Protein 4ECG (pdb70)

InterPro domains:
  IPR018976 Imelysin-like domain [PF09375] (66-392)
  IPR034982 Iron-regulated protein A, imelysin-like domain [cd14658] (56-398)
  IPR038352 Imelysin-like domain superfamily [G3DSA:1.20.1420.20] (23-403)

CATH classification: 1.20.1420.20

Solvent-accessible surface area: 15490 Å² total

Foldseek 3Di:
DDALVRADAQPPDADDQVLLLLLLLCLPFFPLVLLVLLVLVQLLVLLVVCLVPVDPVSLQSNLVSLLSNLLSVLLAQLQCPFPVPQQVLCLQAADPDAPVVVLVVCLVPVPLVLQPDGADPPDNSGNSRNAHSVVLLLCFAQAHRDDCVVDNDRNSSSVSNSVRSVSSVSSVQSSCLQPFWDCDPRRNGHPSVVSVQCCPDDRSNGSLSSLLSLDCVRNLVLLLCLQCPQLVPLLVQCVPFPVDLPPPPRSSLRSHRSSRNLCRLVSSLSNLQSVQCQQQSHRPDAPVRGDCSGLLVSCVSGVVLSVSSVLSVQLSVLSVVQDPSCSNRSVVPPSSVSNSVSSVSVSSSSVSSSVSRD

B-factor: mean 55.48, std 12.15, range [34.3, 129.42]

Sequence (358 aa):
TYDFKNLPADSGAKPTEDQSAVVATFVDEVALPTYKDLTKTAYKNAVDKFIASGSKNDLADACDAWRAVRVPWEQSEAFLFGVADLAQLDPSLDSWPLDKNGIEEIIATGEFSKISGAVDEDAEDGPQNLRGFHTAEKLFLDGEPRDLETSPFAKNELEYLKLVSERLSDTQDLYNGWLKGLGTSDVPSSYAEAKKHDGSAYSIGNVYQAIELLNGNNGAGISNEVGSAKITDPVTAWNGSNKDATDPNNPGVLAVESWYSWNSLDDYKNNIVSIKNAYFGGRDLDEESASESSLHALTKINPTLDSLVVQIDKTIDAINAIGYPFRNNLGDTEHINTATEACADLTTGLGVVKSKFT

Nearest PDB structures (foldseek):
  4ecg-assembly1_A  TM=1.002E+00  e=2.141E-51  Parabacteroides distasonis ATCC 8503
  7xrx-assembly2_B  TM=7.190E-01  e=2.047E-09  Pseudomonas aeruginosa PAO1
  5vox-assembly1_U  TM=2.397E-01  e=2.416E+00  Saccharomyces cerevisiae S288C

Radius of gyration: 21.22 Å; Cα contacts (8 Å, |Δi|>4): 587; chains: 1; bounding box: 48×63×43 Å

Secondary structure (DSSP, 8-state):
--BTTBPPPP-S----S---HHHHHHIIIIIHHHHH-----HHHHHHHHHHHH--HHHHHHHHHHHHHHHHHHHTTGGG-TTHHHHTTHHHHHH-SS--HHHHHHHHHH--GGGGSS---TTSTT-GGGGSHHHHHH--EETTEEPPTTTSPPPHHHHHHHHHHHH--HHHHHHHHHHHT---SSSS-S-TTT----SSSSTT--SHHHHHH---TTT--HHHHHIIIIIIHHHHHHHHTS---TT-TT-HHHHHSTTTTTT-HHHHHHHHHHHHHHHHHTSTT--GGG--SSSHHHHH---HHHHH--HHHHHHHHHHHHSPSSGGG-TT-HHHHHHHHHHHHHHHHHHHHHHHTT-

Structure (mmCIF, N/CA/C/O backbone):
data_4ECG
#
_entry.id   4ECG
#
_cell.length_a   113.892
_cell.length_b   113.892
_cell.length_c   75.219
_cell.angle_alpha   90.000
_cell.angle_beta   90.000
_cell.angle_gamma   90.000
#
_symmetry.space_group_name_H-M   'I 41'
#
loop_
_entity.id
_entity.type
_entity.pdbx_description
1 polymer 'Putative iron-regulated protein A'
2 non-polymer 'CHLORIDE ION'
3 non-polymer 'CALCIUM ION'
4 non-polymer 'PENTAETHYLENE GLYCOL'
5 water water
#
loop_
_atom_site.group_PDB
_atom_site.id
_atom_site.type_symbol
_atom_site.label_atom_id
_atom_site.label_alt_id
_atom_site.label_comp_id
_atom_site.label_asym_id
_atom_site.label_entity_id
_atom_site.label_seq_id
_atom_site.pdbx_PDB_ins_code
_atom_site.Cartn_x
_atom_site.Cartn_y
_atom_site.Cartn_z
_atom_site.occupancy
_atom_site.B_iso_or_equiv
_atom_site.auth_seq_id
_atom_site.auth_comp_id
_atom_site.auth_asym_id
_atom_site.auth_atom_id
_atom_site.pdbx_PDB_model_num
ATOM 1 N N . THR A 1 13 ? 97.636 -22.514 -15.230 1.00 97.20 35 THR A N 1
ATOM 2 C CA . THR A 1 13 ? 96.589 -21.985 -16.147 1.00 100.82 35 THR A CA 1
ATOM 3 C C . THR A 1 13 ? 95.404 -21.349 -15.384 1.00 92.49 35 THR A C 1
ATOM 4 O O . THR A 1 13 ? 94.723 -20.531 -15.976 1.00 96.14 35 THR A O 1
ATOM 8 N N . TYR A 1 14 ? 95.171 -21.670 -14.100 1.00 83.11 36 TYR A N 1
ATOM 9 C CA . TYR A 1 14 ? 94.087 -20.994 -13.315 1.00 79.86 36 TYR A CA 1
ATOM 10 C C . TYR A 1 14 ? 94.391 -19.566 -12.876 1.00 74.51 36 TYR A C 1
ATOM 11 O O . TYR A 1 14 ? 95.491 -19.255 -12.452 1.00 73.33 36 TYR A O 1
ATOM 20 N N . ASP A 1 15 ? 93.373 -18.715 -12.927 1.00 73.96 37 ASP A N 1
ATOM 21 C CA . ASP A 1 15 ? 93.440 -17.364 -12.354 1.00 68.79 37 ASP A CA 1
ATOM 22 C C . ASP A 1 15 ? 92.105 -17.030 -11.639 1.00 67.15 37 ASP A C 1
ATOM 23 O O . ASP A 1 15 ? 91.197 -17.859 -11.597 1.00 68.48 37 ASP A O 1
ATOM 28 N N . PHE A 1 16 ? 91.988 -15.835 -11.075 1.00 63.43 38 PHE A N 1
ATOM 29 C CA . PHE A 1 16 ? 90.794 -15.462 -10.317 1.00 63.43 38 PHE A CA 1
ATOM 30 C C . PHE A 1 16 ? 89.459 -15.506 -11.064 1.00 63.52 38 PHE A C 1
ATOM 31 O O . PHE A 1 16 ? 88.439 -15.758 -10.433 1.00 64.53 38 PHE A O 1
ATOM 39 N N . LYS A 1 17 ? 89.475 -15.263 -12.378 1.00 65.44 39 LYS A N 1
ATOM 40 C CA . LYS A 1 17 ? 88.276 -15.272 -13.236 1.00 70.45 39 LYS A CA 1
ATOM 41 C C . LYS A 1 17 ? 88.054 -16.623 -13.939 1.00 70.76 39 LYS A C 1
ATOM 42 O O . LYS A 1 17 ? 87.141 -16.753 -14.721 1.00 66.39 39 LYS A O 1
ATOM 48 N N . ASN A 1 18 ? 88.914 -17.614 -13.661 1.00 72.28 40 ASN A N 1
ATOM 49 C CA . ASN A 1 18 ? 88.882 -18.965 -14.274 1.00 72.48 40 ASN A CA 1
ATOM 50 C C . ASN A 1 18 ? 89.326 -19.953 -13.191 1.00 69.79 40 ASN A C 1
ATOM 51 O O . ASN A 1 18 ? 90.475 -20.390 -13.151 1.00 67.20 40 ASN A O 1
ATOM 56 N N . LEU A 1 19 ? 88.409 -20.252 -12.281 1.00 67.19 41 LEU A N 1
ATOM 57 C CA . LEU A 1 19 ? 88.682 -21.111 -11.159 1.00 63.52 41 LEU A CA 1
ATOM 58 C C . LEU A 1 19 ? 88.091 -22.486 -11.402 1.00 65.44 41 LEU A C 1
ATOM 59 O O . LEU A 1 19 ? 87.157 -22.644 -12.223 1.00 66.28 41 LEU A O 1
ATOM 64 N N . PRO A 1 20 ? 88.634 -23.496 -10.687 1.00 67.63 42 PRO A N 1
ATOM 65 C CA . PRO A 1 20 ? 87.956 -24.802 -10.672 1.00 70.78 42 PRO A CA 1
ATOM 66 C C . PRO A 1 20 ? 86.749 -24.707 -9.749 1.00 72.68 42 PRO A C 1
ATOM 67 O O . PRO A 1 20 ? 86.609 -23.716 -8.998 1.00 71.34 42 PRO A O 1
ATOM 71 N N . ALA A 1 21 ? 85.910 -25.733 -9.804 1.00 74.11 43 ALA A N 1
ATOM 72 C CA . ALA A 1 21 ? 84.730 -25.871 -8.947 1.00 73.69 43 ALA A CA 1
ATOM 73 C C . ALA A 1 21 ? 85.056 -25.726 -7.455 1.00 70.38 43 ALA A C 1
ATOM 74 O O . ALA A 1 21 ? 86.119 -26.198 -7.012 1.00 70.35 43 ALA A O 1
ATOM 76 N N . ASP A 1 22 ? 84.183 -25.066 -6.679 1.00 66.06 44 ASP A N 1
ATOM 77 C CA . ASP A 1 22 ? 84.344 -25.061 -5.204 1.00 67.16 44 ASP A CA 1
ATOM 78 C C . ASP A 1 22 ? 84.359 -26.500 -4.642 1.00 67.86 44 ASP A C 1
ATOM 79 O O . ASP A 1 22 ? 83.896 -27.434 -5.319 1.00 67.60 44 ASP A O 1
ATOM 84 N N . SER A 1 23 ? 84.864 -26.688 -3.413 1.00 66.18 45 SER A N 1
ATOM 85 C CA . SER A 1 23 ? 84.896 -28.045 -2.823 1.00 70.36 45 SER A CA 1
ATOM 86 C C . SER A 1 23 ? 83.488 -28.572 -2.538 1.00 72.02 45 SER A C 1
ATOM 87 O O . SER A 1 23 ? 83.212 -29.734 -2.722 1.00 75.46 45 SER A O 1
ATOM 90 N N . GLY A 1 24 ? 82.598 -27.687 -2.118 1.00 74.12 46 GLY A N 1
ATOM 91 C CA . GLY A 1 24 ? 81.265 -28.055 -1.659 1.00 75.35 46 GLY A CA 1
ATOM 92 C C . GLY A 1 24 ? 81.117 -27.809 -0.168 1.00 74.90 46 GLY A C 1
ATOM 93 O O . GLY A 1 24 ? 79.996 -27.697 0.314 1.00 70.56 46 GLY A O 1
ATOM 94 N N . ALA A 1 25 ? 82.245 -27.759 0.566 1.00 73.88 47 ALA A N 1
ATOM 95 C CA . ALA A 1 25 ? 82.241 -27.362 1.982 1.00 73.47 47 ALA A CA 1
ATOM 96 C C . ALA A 1 25 ? 81.828 -25.887 2.040 1.00 73.43 47 ALA A C 1
ATOM 97 O O . ALA A 1 25 ? 82.339 -25.083 1.286 1.00 70.54 47 ALA A O 1
ATOM 99 N N . LYS A 1 26 ? 80.863 -25.561 2.888 1.00 74.26 48 LYS A N 1
ATOM 100 C CA . LYS A 1 26 ? 80.524 -24.196 3.191 1.00 78.00 48 LYS A CA 1
ATOM 101 C C . LYS A 1 26 ? 80.694 -23.963 4.684 1.00 75.18 48 LYS A C 1
ATOM 102 O O . LYS A 1 26 ? 80.295 -24.774 5.481 1.00 74.18 48 LYS A O 1
ATOM 108 N N . PRO A 1 27 ? 81.301 -22.838 5.070 1.00 78.24 49 PRO A N 1
ATOM 109 C CA . PRO A 1 27 ? 81.505 -22.621 6.494 1.00 75.55 49 PRO A CA 1
ATOM 110 C C . PRO A 1 27 ? 80.204 -22.384 7.265 1.00 72.38 49 PRO A C 1
ATOM 111 O O . PRO A 1 27 ? 79.256 -21.827 6.733 1.00 72.69 49 PRO A O 1
ATOM 115 N N . THR A 1 28 ? 80.198 -22.813 8.517 1.00 72.72 50 THR A N 1
ATOM 116 C CA . THR A 1 28 ? 79.068 -22.658 9.397 1.00 73.67 50 THR A CA 1
ATOM 117 C C . THR A 1 28 ? 79.119 -21.250 9.945 1.00 76.56 50 THR A C 1
ATOM 118 O O . THR A 1 28 ? 80.134 -20.511 9.791 1.00 71.53 50 THR A O 1
ATOM 122 N N . GLU A 1 29 ? 78.021 -20.881 10.599 1.00 77.25 51 GLU A N 1
ATOM 123 C CA . GLU A 1 29 ? 77.935 -19.580 11.240 1.00 77.88 51 GLU A CA 1
ATOM 124 C C . GLU A 1 29 ? 78.905 -19.443 12.397 1.00 72.69 51 GLU A C 1
ATOM 125 O O . GLU A 1 29 ? 79.542 -18.394 12.499 1.00 71.01 51 GLU A O 1
ATOM 131 N N . ASP A 1 30 ? 79.037 -20.489 13.223 1.00 69.26 52 ASP A N 1
ATOM 132 C CA . ASP A 1 30 ? 79.987 -20.473 14.335 1.00 72.07 52 ASP A CA 1
ATOM 133 C C . ASP A 1 30 ? 81.405 -20.287 13.777 1.00 69.64 52 ASP A C 1
ATOM 134 O O . ASP A 1 30 ? 82.244 -19.581 14.396 1.00 65.06 52 ASP A O 1
ATOM 139 N N . GLN A 1 31 ? 81.664 -20.853 12.594 1.00 66.66 53 GLN A N 1
ATOM 140 C CA . GLN A 1 31 ? 83.022 -20.759 11.996 1.00 65.59 53 GLN A CA 1
ATOM 141 C C . GLN A 1 31 ? 83.322 -19.342 11.535 1.00 62.71 53 GLN A C 1
ATOM 142 O O . GLN A 1 31 ? 84.385 -18.805 11.776 1.00 59.63 53 GLN A O 1
ATOM 156 N N . SER A 1 33 ? 81.774 -16.662 12.588 1.00 62.80 55 SER A N 1
ATOM 157 C CA . SER A 1 33 ? 81.791 -15.789 13.776 1.00 63.36 55 SER A CA 1
ATOM 158 C C . SER A 1 33 ? 83.197 -15.767 14.444 1.00 62.56 55 SER A C 1
ATOM 159 O O . SER A 1 33 ? 83.676 -14.723 14.921 1.00 62.78 55 SER A O 1
ATOM 162 N N . ALA A 1 34 ? 83.866 -16.915 14.434 1.00 59.16 56 ALA A N 1
ATOM 163 C CA . ALA A 1 34 ? 85.236 -17.029 15.013 1.00 61.78 56 ALA A CA 1
ATOM 164 C C . ALA A 1 34 ? 86.272 -16.264 14.160 1.00 58.06 56 ALA A C 1
ATOM 165 O O . ALA A 1 34 ? 87.232 -15.716 14.686 1.00 62.17 56 ALA A O 1
ATOM 167 N N . VAL A 1 35 ? 86.081 -16.229 12.849 1.00 57.40 57 VAL A N 1
ATOM 168 C CA . VAL A 1 35 ? 86.947 -15.434 11.985 1.00 56.14 57 VAL A CA 1
ATOM 169 C C . VAL A 1 35 ? 86.811 -13.934 12.326 1.00 57.76 57 VAL A C 1
ATOM 170 O O . VAL A 1 35 ? 87.813 -13.225 12.496 1.00 57.00 57 VAL A O 1
ATOM 174 N N . VAL A 1 36 ? 85.571 -13.480 12.475 1.00 56.85 58 VAL A N 1
ATOM 175 C CA . VAL A 1 36 ? 85.282 -12.084 12.857 1.00 53.49 58 VAL A CA 1
ATOM 176 C C . VAL A 1 36 ? 85.840 -11.782 14.248 1.00 53.40 58 VAL A C 1
ATOM 177 O O . VAL A 1 36 ? 86.472 -10.759 14.449 1.00 56.81 58 VAL A O 1
ATOM 181 N N . ALA A 1 37 ? 85.622 -12.675 15.204 1.00 52.78 59 ALA A N 1
ATOM 182 C CA . ALA A 1 37 ? 86.214 -12.520 16.545 1.00 54.28 59 ALA A CA 1
ATOM 183 C C . ALA A 1 37 ? 87.731 -12.394 16.458 1.00 52.34 59 ALA A C 1
ATOM 184 O O . ALA A 1 37 ? 88.305 -11.458 16.980 1.00 53.92 59 ALA A O 1
ATOM 186 N N . THR A 1 38 ? 88.385 -13.300 15.751 1.00 53.20 60 THR A N 1
ATOM 187 C CA . THR A 1 38 ? 89.849 -13.264 15.662 1.00 52.03 60 THR A CA 1
ATOM 188 C C . THR A 1 38 ? 90.327 -12.005 14.919 1.00 54.74 60 THR A C 1
ATOM 189 O O . THR A 1 38 ? 91.365 -11.420 15.242 1.00 54.94 60 THR A O 1
ATOM 193 N N . PHE A 1 39 ? 89.573 -11.581 13.904 1.00 54.97 61 PHE A N 1
ATOM 194 C CA . PHE A 1 39 ? 89.896 -10.326 13.236 1.00 52.31 61 PHE A CA 1
ATOM 195 C C . PHE A 1 39 ? 89.897 -9.159 14.249 1.00 54.71 61 PHE A C 1
ATOM 196 O O . PHE A 1 39 ? 90.868 -8.417 14.323 1.00 51.65 61 PHE A O 1
ATOM 204 N N . VAL A 1 40 ? 88.804 -9.017 15.019 1.00 58.68 62 VAL A N 1
ATOM 205 C CA . VAL A 1 40 ? 88.634 -7.9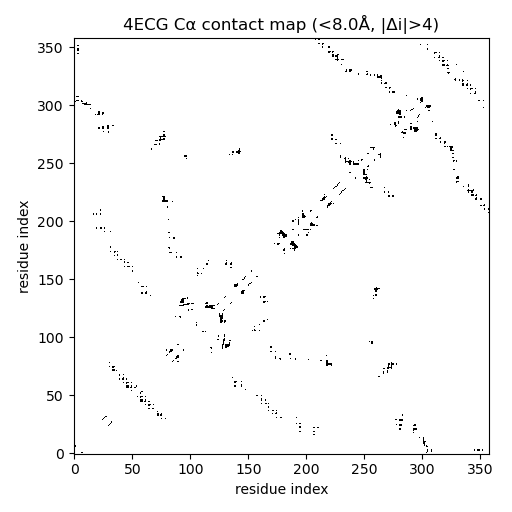22 15.974 1.00 53.72 62 VAL A CA 1
ATOM 206 C C . VAL A 1 40 ? 89.692 -7.976 17.072 1.00 56.94 62 VAL A C 1
ATOM 207 O O . VAL A 1 40 ? 90.231 -6.937 17.420 1.00 55.06 62 VAL A O 1
ATOM 211 N N . ASP A 1 41 ? 90.011 -9.170 17.592 1.00 57.22 63 ASP A N 1
ATOM 212 C CA . ASP A 1 41 ? 90.884 -9.293 18.783 1.00 59.04 63 ASP A CA 1
ATOM 213 C C . ASP A 1 41 ? 92.375 -9.414 18.436 1.00 58.62 63 ASP A C 1
ATOM 214 O O . ASP A 1 41 ? 93.229 -9.015 19.217 1.00 57.47 63 ASP A O 1
ATOM 219 N N . GLU A 1 42 ? 92.687 -9.947 17.263 1.00 56.07 64 GLU A N 1
ATOM 220 C CA . GLU A 1 42 ? 94.075 -10.166 16.866 1.00 57.02 64 GLU A CA 1
ATOM 221 C C . GLU A 1 42 ? 94.568 -9.264 15.703 1.00 54.50 64 GLU A C 1
ATOM 222 O O . GLU A 1 42 ? 95.791 -9.219 15.456 1.00 53.64 64 GLU A O 1
ATOM 228 N N . VAL A 1 43 ? 93.653 -8.595 14.962 1.00 50.94 65 VAL A N 1
ATOM 229 C CA . VAL A 1 43 ? 94.064 -7.654 13.902 1.00 51.90 65 VAL A CA 1
ATOM 230 C C . VAL A 1 43 ? 93.691 -6.183 14.251 1.00 50.93 65 VAL A C 1
ATOM 231 O O . VAL A 1 43 ? 94.575 -5.392 14.515 1.00 51.53 65 VAL A O 1
ATOM 235 N N . ALA A 1 44 ? 92.404 -5.852 14.342 1.00 49.82 66 ALA A N 1
ATOM 236 C CA . ALA A 1 44 ? 91.940 -4.471 14.601 1.00 47.47 66 ALA A CA 1
ATOM 237 C C . ALA A 1 44 ? 92.443 -3.903 15.926 1.00 49.04 66 ALA A C 1
ATOM 238 O O . ALA A 1 44 ? 93.274 -3.001 15.930 1.00 52.74 66 ALA A O 1
ATOM 240 N N . LEU A 1 45 ? 91.916 -4.403 17.046 1.00 50.25 67 LEU A N 1
ATOM 241 C CA . LEU A 1 45 ? 92.187 -3.804 18.349 1.00 55.26 67 LEU A CA 1
ATOM 242 C C . LEU A 1 45 ? 93.708 -3.709 18.619 1.00 54.87 67 LEU A C 1
ATOM 243 O O . LEU A 1 45 ? 94.169 -2.676 19.065 1.00 57.05 67 LEU A O 1
ATOM 248 N N . PRO A 1 46 ? 94.501 -4.758 18.326 1.00 56.54 68 PRO A N 1
ATOM 249 C CA . PRO A 1 46 ? 95.969 -4.603 18.547 1.00 54.43 68 PRO A CA 1
ATOM 250 C C . PRO A 1 46 ? 96.661 -3.608 17.609 1.00 52.86 68 PRO A C 1
ATOM 251 O O . PRO A 1 46 ? 97.533 -2.897 18.032 1.00 57.89 68 PRO A O 1
ATOM 255 N N . THR A 1 47 ? 96.244 -3.501 16.358 1.00 54.80 69 THR A N 1
ATOM 256 C CA . THR A 1 47 ? 96.845 -2.521 15.457 1.00 49.67 69 THR A CA 1
ATOM 257 C C . THR A 1 47 ? 96.610 -1.123 16.032 1.00 48.27 69 THR A C 1
ATOM 258 O O . THR A 1 47 ? 97.497 -0.290 16.073 1.00 46.89 69 THR A O 1
ATOM 262 N N . TYR A 1 48 ? 95.411 -0.885 16.512 1.00 49.77 70 TYR A N 1
ATOM 263 C CA . TYR A 1 48 ? 95.030 0.424 16.994 1.00 45.14 70 TYR A CA 1
ATOM 264 C C . TYR A 1 48 ? 95.691 0.682 18.339 1.00 47.25 70 TYR A C 1
ATOM 265 O O . TYR A 1 48 ? 96.077 1.783 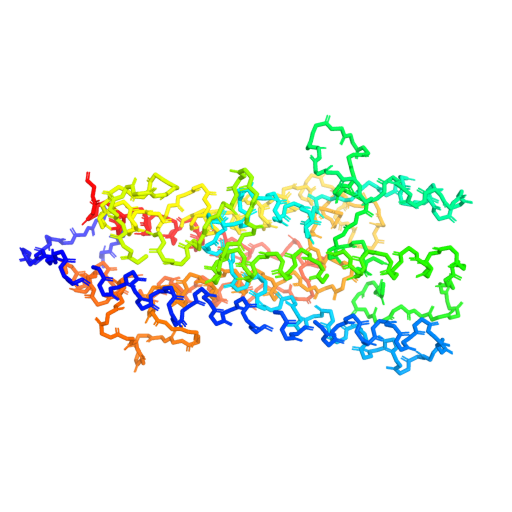18.634 1.00 47.88 70 TYR A O 1
ATOM 274 N N . LYS A 1 49 ? 95.817 -0.331 19.173 1.00 51.24 71 LYS A N 1
ATOM 275 C CA . LYS A 1 49 ? 96.512 -0.185 20.458 1.00 57.12 71 LYS A CA 1
ATOM 276 C C . LYS A 1 49 ? 97.978 0.175 20.234 1.00 51.62 71 LYS A C 1
ATOM 277 O O . LYS A 1 49 ? 98.545 0.967 20.954 1.00 51.15 71 LYS A O 1
ATOM 283 N N . ASP A 1 50 ? 98.594 -0.441 19.246 1.00 51.46 72 ASP A N 1
ATOM 284 C CA . ASP A 1 50 ? 100.000 -0.195 18.927 1.00 52.13 72 ASP A CA 1
ATOM 285 C C . ASP A 1 50 ? 100.067 1.232 18.408 1.00 50.34 72 ASP A C 1
ATOM 286 O O . ASP A 1 50 ? 100.998 1.967 18.729 1.00 46.38 72 ASP A O 1
ATOM 299 N N . LEU A 1 52 ? 98.064 3.729 19.355 1.00 46.26 74 LEU A N 1
ATOM 300 C CA . LEU A 1 52 ? 97.913 4.681 20.453 1.00 50.62 74 LEU A CA 1
ATOM 301 C C . LEU A 1 52 ? 99.250 4.782 21.188 1.00 52.83 74 LEU A C 1
ATOM 302 O O . LEU A 1 52 ? 99.707 5.892 21.476 1.00 53.30 74 LEU A O 1
ATOM 307 N N . THR A 1 53 ? 99.899 3.639 21.425 1.00 52.24 75 THR A N 1
ATOM 308 C CA . THR A 1 53 ? 101.170 3.618 22.154 1.00 51.46 75 THR A CA 1
ATOM 309 C C . THR A 1 53 ? 102.172 4.451 21.350 1.00 50.24 75 THR A C 1
ATOM 310 O O . THR A 1 53 ? 102.808 5.335 21.899 1.00 48.95 75 THR A O 1
ATOM 314 N N . LYS A 1 54 ? 102.267 4.218 20.041 1.00 49.44 76 LYS A N 1
ATOM 315 C CA . LYS A 1 54 ? 103.267 4.896 19.232 1.00 49.02 76 LYS A CA 1
ATOM 316 C C . LYS A 1 54 ? 102.923 6.383 19.053 1.00 50.18 76 LYS A C 1
ATOM 317 O O . LYS A 1 54 ? 103.838 7.214 18.925 1.00 48.80 76 LYS A O 1
ATOM 331 N N . THR A 1 56 ? 101.301 8.326 21.354 1.00 50.20 78 THR A N 1
ATOM 332 C CA . THR A 1 56 ? 101.749 8.905 22.603 1.00 52.58 78 THR A CA 1
ATOM 333 C C . THR A 1 56 ? 103.272 9.108 22.610 1.00 53.07 78 THR A C 1
ATOM 334 O O . THR A 1 56 ? 103.723 10.159 23.011 1.00 57.79 78 THR A O 1
ATOM 338 N N . ALA A 1 57 ? 104.074 8.174 22.105 1.00 54.48 79 ALA A N 1
ATOM 339 C CA . ALA A 1 57 ? 105.545 8.420 22.023 1.00 50.19 79 ALA A CA 1
ATOM 340 C C . ALA A 1 57 ? 105.834 9.565 21.050 1.00 52.51 79 ALA A C 1
ATOM 341 O O . ALA A 1 57 ? 106.685 10.459 21.311 1.00 51.57 79 ALA A O 1
ATOM 343 N N . TYR A 1 58 ? 105.102 9.580 19.943 1.00 50.86 80 TYR A N 1
ATOM 344 C CA . TYR A 1 58 ? 105.299 10.637 18.975 1.00 47.75 80 TYR A CA 1
ATOM 345 C C . TYR A 1 58 ? 105.009 12.042 19.556 1.00 50.11 80 TYR A C 1
ATOM 346 O O . TYR A 1 58 ? 105.808 12.948 19.361 1.00 49.40 80 TYR A O 1
ATOM 355 N N . LYS A 1 59 ? 103.906 12.221 20.286 1.00 50.05 81 LYS A N 1
ATOM 356 C CA . LYS A 1 59 ? 103.542 13.537 20.832 1.00 50.24 81 LYS A CA 1
ATOM 357 C C . LYS A 1 59 ? 104.574 13.943 21.914 1.00 50.65 81 LYS A C 1
ATOM 358 O O . LYS A 1 59 ? 105.021 15.084 21.919 1.00 51.05 81 LYS A O 1
ATOM 364 N N . ASN A 1 60 ? 105.001 13.000 22.761 1.00 49.73 82 ASN A N 1
ATOM 365 C CA . ASN A 1 60 ? 106.064 13.255 23.750 1.00 51.78 82 ASN A CA 1
ATOM 366 C C . ASN A 1 60 ? 107.376 13.643 23.078 1.00 48.46 82 ASN A C 1
ATOM 367 O O . ASN A 1 60 ? 108.025 14.563 23.545 1.00 46.72 82 ASN A O 1
ATOM 372 N N . ALA A 1 61 ? 107.716 13.016 21.960 1.00 44.06 83 ALA A N 1
ATOM 373 C CA . ALA A 1 61 ? 108.959 13.357 21.256 1.00 44.25 83 ALA A CA 1
ATOM 374 C C . ALA A 1 61 ? 108.856 14.727 20.588 1.00 46.31 83 ALA A C 1
ATOM 375 O O . ALA A 1 61 ? 109.783 15.494 20.634 1.00 47.68 83 ALA A O 1
ATOM 377 N N . VAL A 1 62 ? 107.732 15.025 19.943 1.00 48.61 84 VAL A N 1
ATOM 378 C CA . VAL A 1 62 ? 107.482 16.359 19.390 1.00 47.81 84 VAL A CA 1
ATOM 379 C C . VAL A 1 62 ? 107.559 17.426 20.517 1.00 44.95 84 VAL A C 1
ATOM 380 O O . VAL A 1 62 ? 108.172 18.452 20.369 1.00 49.26 84 VAL A O 1
ATOM 384 N N . ASP A 1 63 ? 106.951 17.156 21.646 1.00 45.32 85 ASP A N 1
ATOM 385 C CA . ASP A 1 63 ? 106.987 18.107 22.781 1.00 49.00 85 ASP A CA 1
ATOM 386 C C . ASP A 1 63 ? 108.389 18.390 23.265 1.00 50.14 85 ASP A C 1
ATOM 387 O O . ASP A 1 63 ? 108.723 19.516 23.617 1.00 50.30 85 ASP A O 1
ATOM 392 N N . LYS A 1 64 ? 109.196 17.342 23.355 1.00 50.92 86 LYS A N 1
ATOM 393 C CA . LYS A 1 64 ? 110.561 17.463 23.850 1.00 50.29 86 LYS A CA 1
ATOM 394 C C . LYS A 1 64 ? 111.377 18.313 22.853 1.00 47.15 86 LYS A C 1
ATOM 395 O O . LYS A 1 64 ? 112.128 19.212 23.243 1.00 45.05 86 LYS A O 1
ATOM 401 N N . PHE A 1 65 ? 111.211 18.050 21.558 1.00 45.95 87 PHE A N 1
ATOM 402 C CA . PHE A 1 65 ? 111.776 18.957 20.556 1.00 44.67 87 PHE A CA 1
ATOM 403 C C . PHE A 1 65 ? 111.270 20.406 20.648 1.00 45.09 87 PHE A C 1
ATOM 404 O O . PHE A 1 65 ? 112.068 21.350 20.620 1.00 47.66 87 PHE A O 1
ATOM 412 N N . ILE A 1 66 ? 109.964 20.618 20.713 1.00 43.79 88 ILE A N 1
ATOM 413 C CA . ILE A 1 66 ? 109.472 22.005 20.792 1.00 44.03 88 ILE A CA 1
ATOM 414 C C . ILE A 1 66 ? 110.141 22.750 21.936 1.00 45.89 88 ILE A C 1
ATOM 415 O O . ILE A 1 66 ? 110.681 23.840 21.726 1.00 47.65 88 ILE A O 1
ATOM 420 N N . ALA A 1 67 ? 110.215 22.110 23.104 1.00 46.96 89 ALA A N 1
ATOM 421 C CA . ALA A 1 67 ? 110.856 22.671 24.307 1.00 47.57 89 ALA A CA 1
ATOM 422 C C . ALA A 1 67 ? 112.353 23.005 24.156 1.00 49.95 89 ALA A C 1
ATOM 423 O O . ALA A 1 67 ? 112.840 23.937 24.829 1.00 49.85 89 ALA A O 1
ATOM 425 N N . SER A 1 68 ? 113.090 22.316 23.274 1.00 50.09 90 SER A N 1
ATOM 426 C CA . SER A 1 68 ? 114.608 22.437 23.299 1.00 49.04 90 SER A CA 1
ATOM 427 C C . SER A 1 68 ? 115.270 23.071 22.103 1.00 48.19 90 SER A C 1
ATOM 428 O O . SER A 1 68 ? 116.321 23.689 22.223 1.00 50.04 90 SER A O 1
ATOM 431 N N . GLY A 1 69 ? 114.696 22.850 20.931 1.00 47.78 91 GLY A N 1
ATOM 432 C CA . GLY A 1 69 ? 115.319 23.228 19.679 1.00 48.33 91 GLY A CA 1
ATOM 433 C C . GLY A 1 69 ? 116.458 22.298 19.258 1.00 52.15 91 GLY A C 1
ATOM 434 O O . GLY A 1 69 ? 117.180 22.609 18.332 1.00 48.50 91 GLY A O 1
ATOM 435 N N . SER A 1 70 ? 116.578 21.143 19.914 1.00 53.39 92 SER A N 1
ATOM 436 C CA . SER A 1 70 ? 117.683 20.221 19.682 1.00 56.57 92 SER A CA 1
ATOM 437 C C . SER A 1 70 ? 117.505 19.478 18.368 1.00 53.33 92 SER A C 1
ATOM 438 O O . SER A 1 70 ? 116.438 18.933 18.111 1.00 52.44 92 SER A O 1
ATOM 441 N N . LYS A 1 71 ? 118.558 19.461 17.553 1.00 53.76 93 LYS A N 1
ATOM 442 C CA . LYS A 1 71 ? 118.672 18.580 16.370 1.00 55.51 93 LYS A CA 1
ATOM 443 C C . LYS A 1 71 ? 118.472 17.058 16.684 1.00 49.98 93 LYS A C 1
ATOM 444 O O . LYS A 1 71 ? 117.833 16.385 15.945 1.00 48.05 93 LYS A O 1
ATOM 450 N N . ASN A 1 72 ? 118.995 16.534 17.781 1.00 52.44 94 ASN A N 1
ATOM 451 C CA . ASN A 1 72 ? 118.752 15.139 18.137 1.00 56.16 94 ASN A CA 1
ATOM 452 C C . ASN A 1 72 ? 117.278 14.863 18.485 1.00 55.70 94 ASN A C 1
ATOM 453 O O . ASN A 1 72 ? 116.735 13.812 18.061 1.00 55.86 94 ASN A O 1
ATOM 458 N N . ASP A 1 73 ? 116.636 15.823 19.185 1.00 51.79 95 ASP A N 1
ATOM 459 C CA . ASP A 1 73 ? 115.221 15.716 19.564 1.00 50.49 95 ASP A CA 1
ATOM 460 C C . ASP A 1 73 ? 114.319 15.749 18.321 1.00 46.17 95 ASP A C 1
ATOM 461 O O . ASP A 1 73 ? 113.324 15.055 18.270 1.00 42.49 95 ASP A O 1
ATOM 466 N N . LEU A 1 74 ? 114.703 16.550 17.338 1.00 43.97 96 LEU A N 1
ATOM 467 C CA . LEU A 1 74 ? 114.047 16.596 16.059 1.00 44.05 96 LEU A CA 1
ATOM 468 C C . LEU A 1 74 ? 114.146 15.257 15.334 1.00 47.03 96 LEU A C 1
ATOM 469 O O . LEU A 1 74 ? 113.107 14.703 14.931 1.00 46.71 96 LEU A O 1
ATOM 474 N N . ALA A 1 75 ? 115.376 14.759 15.159 1.00 47.06 97 ALA A N 1
ATOM 475 C CA . ALA A 1 75 ? 115.597 13.427 14.548 1.00 48.31 97 ALA A CA 1
ATOM 476 C C . ALA A 1 75 ? 114.729 12.381 15.222 1.00 47.91 97 ALA A C 1
ATOM 477 O O . ALA A 1 75 ? 114.117 11.546 14.510 1.00 47.55 97 ALA A O 1
ATOM 479 N N . ASP A 1 76 ? 114.645 12.430 16.572 1.00 49.81 98 ASP A N 1
ATOM 480 C CA . ASP A 1 76 ? 113.787 11.472 17.348 1.00 51.12 98 ASP A CA 1
ATOM 481 C C . ASP A 1 76 ? 112.280 11.667 17.062 1.00 51.23 98 ASP A C 1
ATOM 482 O O . ASP A 1 76 ? 111.524 10.684 16.972 1.00 49.28 98 ASP A O 1
ATOM 487 N N . ALA A 1 77 ? 111.862 12.919 16.906 1.00 47.79 99 ALA A N 1
ATOM 488 C CA . ALA A 1 77 ? 110.472 13.218 16.560 1.00 48.44 99 ALA A CA 1
ATOM 489 C C . ALA A 1 77 ? 110.148 12.675 15.168 1.00 46.24 99 ALA A C 1
ATOM 490 O O . ALA A 1 77 ? 109.101 12.044 14.952 1.00 43.49 99 ALA A O 1
ATOM 492 N N . CYS A 1 78 ? 111.091 12.842 14.250 1.00 47.99 100 CYS A N 1
ATOM 493 C CA . CYS A 1 78 ? 110.944 12.321 12.889 1.00 44.30 100 CYS A CA 1
ATOM 494 C C . CYS A 1 78 ? 110.838 10.809 12.846 1.00 43.82 100 CYS A C 1
ATOM 495 O O . CYS A 1 78 ? 110.012 10.256 12.111 1.00 42.46 100 CYS A O 1
ATOM 498 N N . ASP A 1 79 ? 111.687 10.119 13.603 1.00 47.35 101 ASP A N 1
ATOM 499 C CA . ASP A 1 79 ? 111.625 8.658 13.711 1.00 46.55 101 ASP A CA 1
ATOM 500 C C . ASP A 1 79 ? 110.247 8.256 14.272 1.00 50.52 101 ASP A C 1
ATOM 501 O O . ASP A 1 79 ? 109.579 7.339 13.755 1.00 51.61 101 ASP A O 1
ATOM 506 N N . ALA A 1 80 ? 109.834 8.920 15.344 1.00 46.65 102 ALA A N 1
ATOM 507 C CA . ALA A 1 80 ? 108.559 8.615 15.993 1.00 46.95 102 ALA A CA 1
ATOM 508 C C . ALA A 1 80 ? 107.360 8.837 15.011 1.00 44.00 102 ALA A C 1
ATOM 509 O O . ALA A 1 80 ? 106.401 8.089 15.014 1.00 47.74 102 ALA A O 1
ATOM 511 N N . TRP A 1 81 ? 107.456 9.815 14.130 1.00 43.04 103 TRP A N 1
ATOM 512 C CA . TRP A 1 81 ? 106.409 10.087 13.127 1.00 40.37 103 TRP A CA 1
ATOM 513 C C . TRP A 1 81 ? 106.272 8.905 12.212 1.00 42.74 103 TRP A C 1
ATOM 514 O O . TRP A 1 81 ? 105.145 8.392 11.979 1.00 45.62 103 TRP A O 1
ATOM 525 N N . ARG A 1 82 ? 107.406 8.436 11.680 1.00 42.50 104 ARG A N 1
ATOM 526 C CA . ARG A 1 82 ? 107.431 7.207 10.842 1.00 42.27 104 ARG A CA 1
ATOM 527 C C . ARG A 1 82 ? 106.899 5.950 11.541 1.00 41.97 104 ARG A C 1
ATOM 528 O O . ARG A 1 82 ? 106.219 5.126 10.928 1.00 43.46 104 ARG A O 1
ATOM 536 N N . ALA A 1 83 ? 107.261 5.786 12.800 1.00 43.10 105 ALA A N 1
ATOM 537 C CA . ALA A 1 83 ? 106.902 4.595 13.566 1.00 46.13 105 ALA A CA 1
ATOM 538 C C . ALA A 1 83 ? 105.385 4.558 13.883 1.00 46.73 105 ALA A C 1
ATOM 539 O O . ALA A 1 83 ? 104.788 3.516 13.815 1.00 48.03 105 ALA A O 1
ATOM 541 N N . V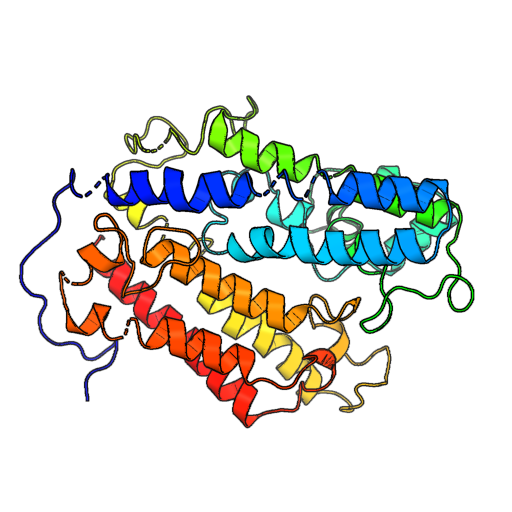AL A 1 84 ? 104.761 5.695 14.204 1.00 47.59 106 VAL A N 1
ATOM 542 C CA . VAL A 1 84 ? 103.301 5.712 14.411 1.00 47.57 106 VAL A CA 1
ATOM 543 C C . VAL A 1 84 ? 102.577 5.507 13.093 1.00 45.91 106 VAL A C 1
ATOM 544 O O . VAL A 1 84 ? 101.461 4.982 13.048 1.00 50.34 106 VAL A O 1
ATOM 548 N N . ARG A 1 85 ? 103.220 5.903 12.006 1.00 45.89 107 ARG A N 1
ATOM 549 C CA . ARG A 1 85 ? 102.615 5.740 10.720 1.00 45.31 107 ARG A CA 1
ATOM 550 C C . ARG A 1 85 ? 102.523 4.283 10.235 1.00 44.69 107 ARG A C 1
ATOM 551 O O . ARG A 1 85 ? 101.699 3.990 9.396 1.00 46.39 107 ARG A O 1
ATOM 559 N N . VAL A 1 86 ? 103.383 3.397 10.747 1.00 49.19 108 VAL A N 1
ATOM 560 C CA . VAL A 1 86 ? 103.352 1.973 10.356 1.00 45.43 108 VAL A CA 1
ATOM 561 C C . VAL A 1 86 ? 101.980 1.413 10.697 1.00 44.88 108 VAL A C 1
ATOM 562 O O . VAL A 1 86 ? 101.264 0.994 9.797 1.00 44.95 108 VAL A O 1
ATOM 566 N N . PRO A 1 87 ? 101.558 1.500 11.958 1.00 44.46 109 PRO A N 1
ATOM 567 C CA . PRO A 1 87 ? 100.284 0.839 12.280 1.00 45.77 109 PRO A CA 1
ATOM 568 C C . PRO A 1 87 ? 99.078 1.525 11.688 1.00 44.88 109 PRO A C 1
ATOM 569 O O . PRO A 1 87 ? 98.091 0.872 11.376 1.00 43.38 109 PRO A O 1
ATOM 573 N N . TRP A 1 88 ? 99.167 2.827 11.505 1.00 46.05 110 TRP A N 1
ATOM 574 C CA . TRP A 1 88 ? 98.080 3.527 10.888 1.00 46.40 110 TRP A CA 1
ATOM 575 C C . TRP A 1 88 ? 97.919 3.037 9.457 1.00 47.48 110 TRP A C 1
ATOM 576 O O . TRP A 1 88 ? 96.810 2.794 9.014 1.00 45.76 110 TRP A O 1
ATOM 587 N N . GLU A 1 89 ? 99.002 2.899 8.715 1.00 43.81 111 GLU A N 1
ATOM 588 C CA . GLU A 1 89 ? 98.862 2.492 7.333 1.00 44.37 111 GLU A CA 1
ATOM 589 C C . GLU A 1 89 ? 98.529 0.993 7.257 1.00 44.93 111 GLU A C 1
ATOM 590 O O . GLU A 1 89 ? 97.856 0.560 6.330 1.00 43.64 111 GLU A O 1
ATOM 596 N N . GLN A 1 90 ? 98.998 0.224 8.245 1.00 42.83 112 GLN A N 1
ATOM 597 C CA . GLN A 1 90 ? 98.631 -1.175 8.410 1.00 44.48 112 GLN A CA 1
ATOM 598 C C . GLN A 1 90 ? 97.179 -1.355 8.833 1.00 50.14 112 GLN A C 1
ATOM 599 O O . GLN A 1 90 ? 96.725 -2.490 9.031 1.00 45.68 112 GLN A O 1
ATOM 605 N N . SER A 1 91 ? 96.415 -0.256 8.897 1.00 51.32 113 SER A N 1
ATOM 606 C CA . SER A 1 91 ? 95.023 -0.341 9.329 1.00 48.73 113 SER A CA 1
ATOM 607 C C . SER A 1 91 ? 94.053 0.075 8.261 1.00 44.80 113 SER A C 1
ATOM 608 O O . SER A 1 91 ? 92.845 0.100 8.505 1.00 48.14 113 SER A O 1
ATOM 611 N N . GLU A 1 92 ? 94.555 0.361 7.067 1.00 43.89 114 GLU A N 1
ATOM 612 C CA . GLU A 1 92 ? 93.701 0.864 6.002 1.00 43.36 114 GLU A CA 1
ATOM 613 C C . GLU A 1 92 ? 92.844 -0.206 5.338 1.00 46.75 114 GLU A C 1
ATOM 614 O O . GLU A 1 92 ? 91.958 0.150 4.530 1.00 45.88 114 GLU A O 1
ATOM 620 N N . ALA A 1 93 ? 93.056 -1.484 5.682 1.00 42.68 115 ALA A N 1
ATOM 621 C CA . ALA A 1 93 ? 92.154 -2.551 5.183 1.00 44.27 115 ALA A CA 1
ATOM 622 C C . ALA A 1 93 ? 90.869 -2.585 6.006 1.00 46.91 115 ALA A C 1
ATOM 623 O O . ALA A 1 93 ? 89.925 -3.282 5.636 1.00 45.94 115 ALA A O 1
ATOM 625 N N . PHE A 1 94 ? 90.843 -1.823 7.111 1.00 44.85 116 PHE A N 1
ATOM 626 C CA . PHE A 1 94 ? 89.667 -1.717 7.937 1.00 46.84 116 PHE A CA 1
ATOM 627 C C . PHE A 1 94 ? 89.350 -0.277 8.414 1.00 49.88 116 PHE A C 1
ATOM 628 O O . PHE A 1 94 ? 89.348 0.046 9.609 1.00 52.31 116 PHE A O 1
ATOM 636 N N . LEU A 1 95 ? 89.046 0.573 7.440 1.00 49.56 117 LEU A N 1
ATOM 637 C CA . LEU A 1 95 ? 88.662 1.954 7.703 1.00 48.18 117 LEU A CA 1
ATOM 638 C C . LEU A 1 95 ? 87.178 2.024 8.021 1.00 48.91 117 LEU A C 1
ATOM 639 O O . LEU A 1 95 ? 86.668 3.096 8.399 1.00 52.44 117 LEU A O 1
ATOM 644 N N . PHE A 1 96 ? 86.476 0.906 7.869 1.00 46.16 118 PHE A N 1
ATOM 645 C CA . PHE A 1 96 ? 85.078 0.855 8.324 1.00 47.76 118 PHE A CA 1
ATOM 646 C C . PHE A 1 96 ? 85.014 1.026 9.814 1.00 46.78 118 PHE A C 1
ATOM 647 O O . PHE A 1 96 ? 86.007 0.854 10.488 1.00 48.67 118 PHE A O 1
ATOM 655 N N . GLY A 1 97 ? 83.834 1.353 10.326 1.00 49.72 119 GLY A N 1
ATOM 656 C CA . GLY A 1 97 ? 83.686 1.507 11.758 1.00 48.02 119 GLY A CA 1
ATOM 657 C C . GLY A 1 97 ? 84.130 2.886 12.187 1.00 45.18 119 GLY A C 1
ATOM 658 O O . GLY A 1 97 ? 83.751 3.861 11.585 1.00 44.00 119 GLY A O 1
ATOM 659 N N . VAL A 1 98 ? 84.915 2.988 13.242 1.00 49.49 120 VAL A N 1
ATOM 660 C CA . VAL A 1 98 ? 85.090 4.285 13.876 1.00 50.11 120 VAL A CA 1
ATOM 661 C C . VAL A 1 98 ? 85.839 5.258 12.937 1.00 48.69 120 VAL A C 1
ATOM 662 O O . VAL A 1 98 ? 85.487 6.425 12.840 1.00 53.23 120 VAL A O 1
ATOM 666 N N . ALA A 1 99 ? 86.859 4.769 12.239 1.00 50.75 121 ALA A N 1
ATOM 667 C CA . ALA A 1 99 ? 87.637 5.618 11.338 1.00 51.29 121 ALA A CA 1
ATOM 668 C C . ALA A 1 99 ? 86.706 6.359 10.334 1.00 53.03 121 ALA A C 1
ATOM 669 O O . ALA A 1 99 ? 86.815 7.572 10.126 1.00 52.12 121 ALA A O 1
ATOM 671 N N . ASP A 1 100 ? 85.777 5.611 9.753 1.00 57.47 122 ASP A N 1
ATOM 672 C CA . ASP A 1 100 ? 84.762 6.139 8.849 1.00 59.34 122 ASP A CA 1
ATOM 673 C C . ASP A 1 100 ? 83.740 7.001 9.589 1.00 58.89 122 ASP A C 1
ATOM 674 O O . ASP A 1 100 ? 83.513 8.132 9.229 1.00 57.96 122 ASP A O 1
ATOM 679 N N . LEU A 1 101 ? 83.150 6.467 10.644 1.00 57.60 123 LEU A N 1
ATOM 680 C CA . LEU A 1 101 ? 81.984 7.077 11.250 1.00 58.00 123 LEU A CA 1
ATOM 681 C C . LEU A 1 101 ? 82.253 8.426 11.945 1.00 55.74 123 LEU A C 1
ATOM 682 O O . LEU A 1 101 ? 81.385 9.340 11.933 1.00 54.35 123 LEU A O 1
ATOM 687 N N . ALA A 1 102 ? 83.437 8.553 12.551 1.00 53.09 124 ALA A N 1
ATOM 688 C CA . ALA A 1 102 ? 83.775 9.764 13.339 1.00 51.17 124 ALA A CA 1
ATOM 689 C C . ALA A 1 102 ? 84.721 10.592 12.527 1.00 45.70 124 ALA A C 1
ATOM 690 O O . ALA A 1 102 ? 85.349 11.474 13.029 1.00 50.34 124 ALA A O 1
ATOM 692 N N . GLN A 1 103 ? 84.826 10.275 11.249 1.00 51.03 125 GLN A N 1
ATOM 693 C CA . GLN A 1 103 ? 85.555 11.114 10.312 1.00 53.71 125 GLN A CA 1
ATOM 694 C C . GLN A 1 103 ? 87.055 11.148 10.585 1.00 49.38 125 GLN A C 1
ATOM 695 O O . GLN A 1 103 ? 87.704 12.088 10.195 1.00 47.04 125 GLN A O 1
ATOM 701 N N . LEU A 1 104 ? 87.607 10.106 11.206 1.00 48.96 126 LEU A N 1
ATOM 702 C CA . LEU A 1 104 ? 88.956 10.207 11.704 1.00 51.29 126 LEU A CA 1
ATOM 703 C C . LEU A 1 104 ? 90.011 9.989 10.606 1.00 46.48 126 LEU A C 1
ATOM 704 O O . LEU A 1 104 ? 91.090 10.526 10.706 1.00 48.54 126 LEU A O 1
ATOM 709 N N . ASP A 1 105 ? 89.698 9.263 9.547 1.00 48.67 127 ASP A N 1
ATOM 710 C CA . ASP A 1 105 ? 90.630 9.109 8.402 1.00 47.76 127 ASP A CA 1
ATOM 711 C C . ASP A 1 105 ? 90.984 10.499 7.816 1.00 47.48 127 ASP A C 1
ATOM 712 O O . ASP A 1 105 ? 92.145 10.895 7.785 1.00 45.73 127 ASP A O 1
ATOM 717 N N . PRO A 1 106 ? 89.986 11.308 7.421 1.00 49.52 128 PRO A N 1
ATOM 718 C CA . PRO A 1 106 ? 90.434 12.614 6.950 1.00 46.58 128 PRO A CA 1
ATOM 719 C C . PRO A 1 106 ? 90.957 13.546 8.039 1.00 45.32 128 PRO A C 1
ATOM 720 O O . PRO A 1 106 ? 91.793 14.399 7.764 1.00 44.58 128 PRO A O 1
ATOM 724 N N . SER A 1 107 ? 90.497 13.399 9.265 1.00 45.02 129 SER A N 1
ATOM 725 C CA . SER A 1 107 ? 90.997 14.277 10.307 1.00 45.22 129 SER A CA 1
ATOM 726 C C . SER A 1 107 ? 92.491 14.026 10.534 1.00 43.76 129 SER A C 1
ATOM 727 O O . SER A 1 107 ? 93.250 14.949 10.733 1.00 48.20 129 SER A O 1
ATOM 730 N N . LEU A 1 108 ? 92.889 12.770 10.473 1.00 45.24 130 LEU A N 1
ATOM 731 C CA . LEU A 1 108 ? 94.251 12.322 10.766 1.00 43.19 130 LEU A CA 1
ATOM 732 C C . LEU A 1 108 ? 95.185 12.462 9.575 1.00 44.09 130 LEU A C 1
ATOM 733 O O . LEU A 1 108 ? 96.380 12.532 9.776 1.00 39.47 130 LEU A O 1
ATOM 738 N N . ASP A 1 109 ? 94.669 12.467 8.328 1.00 47.07 131 ASP A N 1
ATOM 739 C CA . ASP A 1 109 ? 95.541 12.107 7.221 1.00 49.22 131 ASP A CA 1
ATOM 740 C C . ASP A 1 109 ? 95.067 12.637 5.876 1.00 51.27 131 ASP A C 1
ATOM 741 O O . ASP A 1 109 ? 95.158 11.950 4.859 1.00 49.59 131 ASP A O 1
ATOM 746 N N . SER A 1 110 ? 94.651 13.898 5.849 1.00 47.85 132 SER A N 1
ATOM 747 C CA . SER A 1 110 ? 94.269 14.495 4.584 1.00 44.96 132 SER A CA 1
ATOM 748 C C . SER A 1 110 ? 95.474 14.771 3.682 1.00 46.13 132 SER A C 1
ATOM 749 O O . SER A 1 110 ? 96.542 15.217 4.133 1.00 41.74 132 SER A O 1
ATOM 752 N N . TRP A 1 111 ? 95.266 14.512 2.394 1.00 49.33 133 TRP A N 1
ATOM 753 C CA . TRP A 1 111 ? 96.198 14.847 1.331 1.00 46.49 133 TRP A CA 1
ATOM 754 C C . TRP A 1 111 ? 95.420 15.165 0.058 1.00 48.97 133 TRP A C 1
ATOM 755 O O . TRP A 1 111 ? 94.396 14.511 -0.247 1.00 52.27 133 TRP A O 1
ATOM 766 N N . PRO A 1 112 ? 95.852 16.197 -0.691 1.00 51.62 134 PRO A N 1
ATOM 767 C CA . PRO A 1 112 ? 96.912 17.172 -0.364 1.00 52.91 134 PRO A CA 1
ATOM 768 C C . PRO A 1 112 ? 96.462 18.225 0.660 1.00 52.35 134 PRO A C 1
ATOM 769 O O . PRO A 1 112 ? 95.310 18.218 1.109 1.00 57.40 134 PRO A O 1
ATOM 773 N N . LEU A 1 113 ? 97.382 19.123 0.984 1.00 48.63 135 LEU A N 1
ATOM 774 C CA . LEU A 1 113 ? 97.184 20.114 1.990 1.00 50.51 135 LEU A CA 1
ATOM 775 C C . LEU A 1 113 ? 96.835 21.449 1.347 1.00 48.45 135 LEU A C 1
ATOM 776 O O . LEU A 1 113 ? 97.196 21.721 0.219 1.00 49.55 135 LEU A O 1
ATOM 781 N N . ASP A 1 114 ? 96.154 22.296 2.115 1.00 48.95 136 ASP A N 1
ATOM 782 C CA . ASP A 1 114 ? 95.973 23.661 1.755 1.00 45.29 136 ASP A CA 1
ATOM 783 C C . ASP A 1 114 ? 97.181 24.481 2.217 1.00 47.77 136 ASP A C 1
ATOM 784 O O . ASP A 1 114 ? 97.184 25.116 3.294 1.00 44.67 136 ASP A O 1
ATOM 789 N N . LYS A 1 115 ? 98.194 24.482 1.364 1.00 49.37 137 LYS A N 1
ATOM 790 C CA . LYS A 1 115 ? 99.467 25.097 1.662 1.00 50.36 137 LYS A CA 1
ATOM 791 C C . LYS A 1 115 ? 99.345 26.600 1.832 1.00 51.58 137 LYS A C 1
ATOM 792 O O . LYS A 1 115 ? 99.975 27.165 2.696 1.00 54.28 137 LYS A O 1
ATOM 798 N N . ASN A 1 116 ? 98.513 27.269 1.065 1.00 49.41 138 ASN A N 1
ATOM 799 C CA . ASN A 1 116 ? 98.328 28.700 1.335 1.00 55.67 138 ASN A CA 1
ATOM 800 C C . ASN A 1 116 ? 97.732 29.014 2.718 1.00 54.60 138 ASN A C 1
ATOM 801 O O . ASN A 1 116 ? 98.163 29.949 3.376 1.00 51.07 138 ASN A O 1
ATOM 806 N N . GLY A 1 117 ? 96.745 28.247 3.146 1.00 53.06 139 GLY A N 1
ATOM 807 C CA . GLY A 1 117 ? 96.145 28.420 4.469 1.00 51.18 139 GLY A CA 1
ATOM 808 C C . GLY A 1 117 ? 97.117 28.122 5.610 1.00 52.27 139 GLY A C 1
ATOM 809 O O . GLY A 1 117 ? 97.100 28.856 6.614 1.00 48.19 139 GLY A O 1
ATOM 810 N N . ILE A 1 118 ? 97.987 27.099 5.453 1.00 50.95 140 ILE A N 1
ATOM 811 C CA . ILE A 1 118 ? 99.012 26.792 6.472 1.00 47.28 140 ILE A CA 1
ATOM 812 C C . ILE A 1 118 ? 99.944 28.011 6.652 1.00 51.22 140 ILE A C 1
ATOM 813 O O . ILE A 1 118 ? 100.190 28.489 7.766 1.00 46.94 140 ILE A O 1
ATOM 818 N N . GLU A 1 119 ? 100.417 28.542 5.539 1.00 53.96 141 GLU A N 1
ATOM 819 C CA . GLU A 1 119 ? 101.321 29.689 5.534 1.00 60.46 141 GLU A CA 1
ATOM 820 C C . GLU A 1 119 ? 100.658 30.905 6.186 1.00 56.12 141 GLU A C 1
ATOM 821 O O . GLU A 1 119 ? 101.301 31.686 6.917 1.00 52.97 141 GLU A O 1
ATOM 827 N N . GLU A 1 120 ? 99.366 31.048 5.922 1.00 50.50 142 GLU A N 1
ATOM 828 C CA . GLU A 1 120 ? 98.591 32.133 6.450 1.00 53.61 142 GLU A CA 1
ATOM 829 C C . GLU A 1 120 ? 98.489 32.014 7.972 1.00 53.70 142 GLU A C 1
ATOM 830 O O . GLU A 1 120 ? 98.660 33.004 8.696 1.00 58.28 142 GLU A O 1
ATOM 836 N N . ILE A 1 121 ? 98.219 30.818 8.464 1.00 47.30 143 ILE A N 1
ATOM 837 C CA . ILE A 1 121 ? 98.114 30.620 9.902 1.00 50.63 143 ILE A CA 1
ATOM 838 C C . ILE A 1 121 ? 99.505 30.876 10.572 1.00 49.39 143 ILE A C 1
ATOM 839 O O . ILE A 1 121 ? 99.598 31.490 11.629 1.00 50.54 143 ILE A O 1
ATOM 844 N N . ILE A 1 122 ? 100.580 30.451 9.931 1.00 44.93 144 ILE A N 1
ATOM 845 C CA . ILE A 1 122 ? 101.884 30.677 10.475 1.00 48.70 144 ILE A CA 1
ATOM 846 C C . ILE A 1 122 ? 102.106 32.189 10.653 1.00 53.17 144 ILE A C 1
ATOM 847 O O . ILE A 1 122 ? 102.735 32.603 11.624 1.00 55.27 144 ILE A O 1
ATOM 852 N N . ALA A 1 123 ? 101.564 33.000 9.729 1.00 51.48 145 ALA A N 1
ATOM 853 C CA . ALA A 1 123 ? 101.711 34.443 9.771 1.00 49.02 145 ALA A CA 1
ATOM 854 C C . ALA A 1 123 ? 100.777 35.096 10.787 1.00 51.00 145 ALA A C 1
ATOM 855 O O . ALA A 1 123 ? 101.184 36.040 11.433 1.00 53.04 145 ALA A O 1
ATOM 857 N N . THR A 1 124 ? 99.535 34.645 10.899 1.00 49.63 146 THR A N 1
ATOM 858 C CA . THR A 1 124 ? 98.527 35.382 11.683 1.00 51.46 146 THR A CA 1
ATOM 859 C C . THR A 1 124 ? 98.409 34.801 13.072 1.00 52.26 146 THR A C 1
ATOM 860 O O . THR A 1 124 ? 98.052 35.472 13.982 1.00 54.06 146 THR A O 1
ATOM 864 N N . GLY A 1 125 ? 98.692 33.520 13.201 1.00 56.34 147 GLY A N 1
ATOM 865 C CA . GLY A 1 125 ? 98.512 32.829 14.450 1.00 54.51 147 GLY A CA 1
ATOM 866 C C . GLY A 1 125 ? 97.093 32.465 14.727 1.00 55.08 147 GLY A C 1
ATOM 867 O O . GLY A 1 125 ? 96.774 32.195 15.862 1.00 51.09 147 GLY A O 1
ATOM 868 N N . GLU A 1 126 ? 96.250 32.424 13.696 1.00 58.71 148 GLU A N 1
ATOM 869 C CA . GLU A 1 126 ? 94.825 32.067 13.862 1.00 57.52 148 GLU A CA 1
ATOM 870 C C . GLU A 1 126 ? 94.625 30.536 13.930 1.00 50.83 148 GLU A C 1
ATOM 871 O O . GLU A 1 126 ? 94.032 29.888 13.064 1.00 47.93 148 GLU A O 1
ATOM 877 N N . PHE A 1 127 ? 95.118 29.954 14.997 1.00 48.86 149 PHE A N 1
ATOM 878 C CA . PHE A 1 127 ? 95.105 28.501 15.139 1.00 50.01 149 PHE A CA 1
ATOM 879 C C . PHE A 1 127 ? 93.737 27.845 15.207 1.00 48.53 149 PHE A C 1
ATOM 880 O O . PHE A 1 127 ? 93.615 26.679 14.833 1.00 51.59 149 PHE A O 1
ATOM 888 N N . SER A 1 128 ? 92.715 28.589 15.596 1.00 47.63 150 SER A N 1
ATOM 889 C CA . SER A 1 128 ? 91.332 28.088 15.558 1.00 52.10 150 SER A CA 1
ATOM 890 C C . SER A 1 128 ? 90.874 27.497 14.211 1.00 51.34 150 SER A C 1
ATOM 891 O O . SER A 1 128 ? 89.989 26.640 14.181 1.00 50.82 150 SER A O 1
ATOM 894 N N . LYS A 1 129 ? 91.478 27.939 13.119 1.00 50.63 151 LYS A N 1
ATOM 895 C CA . LYS A 1 129 ? 91.132 27.433 11.811 1.00 53.18 151 LYS A CA 1
ATOM 896 C C . LYS A 1 129 ? 91.497 25.943 11.613 1.00 49.99 151 LYS A C 1
ATOM 897 O O . LYS A 1 129 ? 91.066 25.336 10.644 1.00 54.04 151 LYS A O 1
ATOM 903 N N . ILE A 1 130 ? 92.312 25.359 12.493 1.00 49.48 152 ILE A N 1
ATOM 904 C CA . ILE A 1 130 ? 92.845 24.025 12.260 1.00 47.82 152 ILE A CA 1
ATOM 905 C C . ILE A 1 130 ? 92.179 22.943 13.093 1.00 53.25 152 ILE A C 1
ATOM 906 O O . ILE A 1 130 ? 92.382 21.765 12.832 1.00 51.73 152 ILE A O 1
ATOM 911 N N . SER A 1 131 ? 91.362 23.342 14.058 1.00 51.41 153 SER A N 1
ATOM 912 C CA . SER A 1 131 ? 90.862 22.451 15.082 1.00 53.85 153 SER A CA 1
ATOM 913 C C . SER A 1 131 ? 89.396 22.160 14.872 1.00 51.48 153 SER A C 1
ATOM 914 O O . SER A 1 131 ? 88.838 21.417 15.625 1.00 51.85 153 SER A O 1
ATOM 917 N N . GLY A 1 132 ? 88.770 22.731 13.855 1.00 52.53 154 GLY A N 1
ATOM 918 C CA . GLY A 1 132 ? 87.355 22.404 13.562 1.00 55.27 154 GLY A CA 1
ATOM 919 C C . GLY A 1 132 ? 87.029 20.998 13.047 1.00 51.87 154 GLY A C 1
ATOM 920 O O . GLY A 1 132 ? 87.924 20.165 12.804 1.00 44.39 154 GLY A O 1
ATOM 921 N N . ALA A 1 133 ? 85.734 20.745 12.864 1.00 46.82 155 ALA A N 1
ATOM 922 C CA . ALA A 1 133 ? 85.262 19.462 12.319 1.00 48.57 155 ALA A CA 1
ATOM 923 C C . ALA A 1 133 ? 85.681 19.325 10.869 1.00 44.72 155 ALA A C 1
ATOM 924 O O . ALA A 1 133 ? 85.799 20.300 10.171 1.00 47.70 155 ALA A O 1
ATOM 926 N N . VAL A 1 134 ? 85.864 18.095 10.423 1.00 45.90 156 VAL A N 1
ATOM 927 C CA . VAL A 1 134 ? 86.145 17.817 9.035 1.00 44.66 156 VAL A CA 1
ATOM 928 C C . VAL A 1 134 ? 85.037 18.413 8.146 1.00 49.20 156 VAL A C 1
ATOM 929 O O . VAL A 1 134 ? 83.880 18.213 8.397 1.00 49.21 156 VAL A O 1
ATOM 933 N N . ASP A 1 135 ? 85.425 19.149 7.119 1.00 50.29 157 ASP A N 1
ATOM 934 C CA . ASP A 1 135 ? 84.516 19.632 6.117 1.00 53.52 157 ASP A CA 1
ATOM 935 C C . ASP A 1 135 ? 85.122 19.498 4.703 1.00 52.45 157 ASP A C 1
ATOM 936 O O . ASP A 1 135 ? 85.899 20.352 4.253 1.00 52.44 157 ASP A O 1
ATOM 941 N N . GLU A 1 136 ? 84.711 18.457 3.995 1.00 53.55 158 GLU A N 1
ATOM 942 C CA . GLU A 1 136 ? 85.422 17.987 2.823 1.00 57.63 158 GLU A CA 1
ATOM 943 C C . GLU A 1 136 ? 85.231 18.856 1.606 1.00 62.38 158 GLU A C 1
ATOM 944 O O . GLU A 1 136 ? 86.043 18.786 0.698 1.00 60.76 158 GLU A O 1
ATOM 950 N N . ASP A 1 137 ? 84.172 19.675 1.584 1.00 63.02 159 ASP A N 1
ATOM 951 C CA . ASP A 1 137 ? 83.898 20.550 0.438 1.00 66.15 159 ASP A CA 1
ATOM 952 C C . ASP A 1 137 ? 84.226 22.044 0.596 1.00 64.63 159 ASP A C 1
ATOM 953 O O . ASP A 1 137 ? 83.741 22.829 -0.197 1.00 71.88 159 ASP A O 1
ATOM 958 N N . ALA A 1 138 ? 85.004 22.429 1.610 1.00 61.75 160 ALA A N 1
ATOM 959 C CA . ALA A 1 138 ? 85.611 23.768 1.700 1.00 67.68 160 ALA A CA 1
ATOM 960 C C . ALA A 1 138 ? 87.149 23.586 1.480 1.00 78.59 160 ALA A C 1
ATOM 961 O O . ALA A 1 138 ? 87.720 22.621 2.023 1.00 71.71 160 ALA A O 1
ATOM 963 N N . GLU A 1 139 ? 87.830 24.432 0.673 1.00 99.93 161 GLU A N 1
ATOM 964 C CA . GLU A 1 139 ? 89.304 24.187 0.339 1.00 107.19 161 GLU A CA 1
ATOM 965 C C . GLU A 1 139 ? 90.174 24.381 1.601 1.00 106.37 161 GLU A C 1
ATOM 966 O O . GLU A 1 139 ? 91.174 23.662 1.843 1.00 73.10 161 GLU A O 1
ATOM 972 N N . ASP A 1 140 ? 89.733 25.352 2.408 1.00 101.57 162 ASP A N 1
ATOM 973 C CA . ASP A 1 140 ? 90.260 25.616 3.746 1.00 91.93 162 ASP A CA 1
ATOM 974 C C . ASP A 1 140 ? 89.486 24.851 4.861 1.00 78.06 162 ASP A C 1
ATOM 975 O O . ASP A 1 140 ? 89.367 25.344 5.992 1.00 66.30 162 ASP A O 1
ATOM 980 N N . GLY A 1 141 ? 88.926 23.679 4.543 1.00 61.46 163 GLY A N 1
ATOM 981 C CA . GLY A 1 141 ? 88.371 22.838 5.570 1.00 55.54 163 GLY A CA 1
ATOM 982 C C . GLY A 1 141 ? 89.502 22.548 6.539 1.00 48.52 163 GLY A C 1
ATOM 983 O O . GLY A 1 141 ? 90.649 22.412 6.125 1.00 45.79 163 GLY A O 1
ATOM 984 N N . PRO A 1 142 ? 89.206 22.497 7.830 1.00 45.75 164 PRO A N 1
ATOM 985 C CA . PRO A 1 142 ? 90.247 22.282 8.807 1.00 45.66 164 PRO A CA 1
ATOM 986 C C . PRO A 1 142 ? 91.092 21.063 8.588 1.00 44.88 164 PRO A C 1
ATOM 987 O O . PRO A 1 142 ? 92.270 21.101 8.872 1.00 45.81 164 PRO A O 1
ATOM 991 N N . GLN A 1 143 ? 90.518 19.988 8.065 1.00 45.33 165 GLN A N 1
ATOM 992 C CA . GLN A 1 143 ? 91.267 18.761 7.867 1.00 43.22 165 GLN A CA 1
ATOM 993 C C . GLN A 1 143 ? 92.491 18.938 6.991 1.00 41.11 165 GLN A C 1
ATOM 994 O O . GLN A 1 143 ? 93.435 18.213 7.142 1.00 42.56 165 GLN A O 1
ATOM 1000 N N . ASN A 1 144 ? 92.454 19.899 6.072 1.00 40.55 166 ASN A N 1
ATOM 1001 C CA . ASN A 1 144 ? 93.510 20.112 5.100 1.00 41.43 166 ASN A CA 1
ATOM 1002 C C . ASN A 1 144 ? 94.575 21.058 5.672 1.00 41.54 166 ASN A C 1
ATOM 1003 O O . ASN A 1 144 ? 95.520 21.412 4.991 1.00 45.44 166 ASN A O 1
ATOM 1008 N N . LEU A 1 145 ? 94.416 21.460 6.920 1.00 43.67 167 LEU A N 1
ATOM 1009 C CA . LEU A 1 145 ? 95.395 22.268 7.625 1.00 41.93 167 LEU A CA 1
ATOM 1010 C C . LEU A 1 145 ? 96.018 21.524 8.815 1.00 39.30 167 LEU A C 1
ATOM 1011 O O . LEU A 1 145 ? 96.713 22.128 9.630 1.00 44.22 167 LEU A O 1
ATOM 1016 N N . ARG A 1 146 ? 95.763 20.225 8.936 1.00 39.67 168 ARG A N 1
ATOM 1017 C CA . ARG A 1 146 ? 96.300 19.472 10.026 1.00 39.80 168 ARG A CA 1
ATOM 1018 C C . ARG A 1 146 ? 96.700 18.018 9.632 1.00 37.59 168 ARG A C 1
ATOM 1019 O O . ARG A 1 146 ? 96.967 17.756 8.497 1.00 40.49 168 ARG A O 1
ATOM 1027 N N . GLY A 1 147 ? 96.829 17.109 10.592 1.00 40.78 169 GLY A N 1
ATOM 1028 C CA . GLY A 1 147 ? 97.028 15.688 10.309 1.00 44.45 169 GLY A CA 1
ATOM 1029 C C . GLY A 1 147 ? 98.493 15.357 10.077 1.00 47.82 169 GLY A C 1
ATOM 1030 O O . GLY A 1 147 ? 99.354 16.261 10.182 1.00 43.12 169 GLY A O 1
ATOM 1031 N N . PHE A 1 148 ? 98.744 14.072 9.776 1.00 44.64 170 PHE A N 1
ATOM 1032 C CA . PHE A 1 148 ? 100.100 13.522 9.562 1.00 47.56 170 PHE A CA 1
ATOM 1033 C C . PHE A 1 148 ? 100.952 14.361 8.597 1.00 43.39 170 PHE A C 1
ATOM 1034 O O . PHE A 1 148 ? 102.135 14.568 8.807 1.00 40.02 170 PHE A O 1
ATOM 1042 N N . HIS A 1 149 ? 100.330 14.854 7.557 1.00 40.22 171 HIS A N 1
ATOM 1043 C CA . HIS A 1 149 ? 101.111 15.513 6.511 1.00 42.38 171 HIS A CA 1
ATOM 1044 C C . HIS A 1 149 ? 101.455 16.944 6.811 1.00 41.67 171 HIS A C 1
ATOM 1045 O O . HIS A 1 149 ? 102.430 17.461 6.278 1.00 40.21 171 HIS A O 1
ATOM 1052 N N . THR A 1 150 ? 100.699 17.598 7.690 1.00 41.33 172 THR A N 1
ATOM 1053 C CA . THR A 1 150 ? 101.052 18.955 8.069 1.00 42.01 172 THR A CA 1
ATOM 1054 C C . THR A 1 150 ? 102.280 18.850 9.015 1.00 41.05 172 THR A C 1
ATOM 1055 O O . THR A 1 150 ? 103.234 19.595 8.855 1.00 48.26 172 THR A O 1
ATOM 1059 N N . ALA A 1 151 ? 102.235 17.947 9.988 1.00 39.38 173 ALA A N 1
ATOM 1060 C CA . ALA A 1 151 ? 103.376 17.637 10.865 1.00 41.94 173 ALA A CA 1
ATOM 1061 C C . ALA A 1 151 ? 104.613 17.255 9.990 1.00 41.92 173 ALA A C 1
ATOM 1062 O O . ALA A 1 151 ? 105.676 17.804 10.158 1.00 46.13 173 ALA A O 1
ATOM 1064 N N . GLU A 1 152 ? 104.403 16.408 8.990 1.00 43.06 174 GLU A N 1
ATOM 1065 C CA . GLU A 1 152 ? 105.455 15.914 8.095 1.00 42.77 174 GLU A CA 1
ATOM 1066 C C . GLU A 1 152 ? 106.148 17.058 7.428 1.00 45.85 174 GLU A C 1
ATOM 1067 O O . GLU A 1 152 ? 107.393 17.097 7.351 1.00 41.01 174 GLU A O 1
ATOM 1073 N N . LYS A 1 153 ? 105.329 17.988 6.925 1.00 44.98 175 LYS A N 1
ATOM 1074 C CA . LYS A 1 153 ? 105.818 19.085 6.114 1.00 45.36 175 LYS A CA 1
ATOM 1075 C C . LYS A 1 153 ? 106.717 19.974 6.952 1.00 44.12 175 LYS A C 1
ATOM 1076 O O . LYS A 1 153 ? 107.655 20.521 6.421 1.00 47.27 175 LYS A O 1
ATOM 1090 N N . LEU A 1 155 ? 108.388 18.781 9.810 1.00 43.31 177 LEU A N 1
ATOM 1091 C CA . LEU A 1 155 ? 109.472 18.009 10.429 1.00 44.78 177 LEU A CA 1
ATOM 1092 C C . LEU A 1 155 ? 110.604 17.599 9.452 1.00 45.12 177 LEU A C 1
ATOM 1093 O O . LEU A 1 155 ? 111.742 17.345 9.860 1.00 47.05 177 LEU A O 1
ATOM 1098 N N . PHE A 1 156 ? 110.256 17.530 8.184 1.00 42.16 178 PHE A N 1
ATOM 1099 C CA . PHE A 1 156 ? 111.034 16.871 7.159 1.00 46.10 178 PHE A CA 1
ATOM 1100 C C . PHE A 1 156 ? 111.285 17.795 5.953 1.00 47.07 178 PHE A C 1
ATOM 1101 O O . PHE A 1 156 ? 110.450 18.608 5.599 1.00 45.09 178 PHE A O 1
ATOM 1109 N N . LEU A 1 157 ? 112.423 17.627 5.302 1.00 48.89 179 LEU A N 1
ATOM 1110 C CA . LEU A 1 157 ? 112.659 18.269 4.014 1.00 53.34 179 LEU A CA 1
ATOM 1111 C C . LEU A 1 157 ? 113.309 17.262 3.073 1.00 53.74 179 LEU A C 1
ATOM 1112 O O . LEU A 1 157 ? 114.406 16.715 3.330 1.00 53.35 179 LEU A O 1
ATOM 1117 N N . ASP A 1 158 ? 112.631 17.024 1.967 1.00 55.44 180 ASP A N 1
ATOM 1118 C CA . ASP A 1 158 ? 113.041 16.016 1.003 1.00 59.78 180 ASP A CA 1
ATOM 1119 C C . ASP A 1 158 ? 113.742 14.740 1.568 1.00 50.68 180 ASP A C 1
ATOM 1120 O O . ASP A 1 158 ? 114.824 14.375 1.161 1.00 55.75 180 ASP A O 1
ATOM 1125 N N . GLY A 1 159 ? 113.071 14.068 2.487 1.00 45.29 181 GLY A N 1
ATOM 1126 C CA . GLY A 1 159 ? 113.518 12.813 3.004 1.00 47.09 181 GLY A CA 1
ATOM 1127 C C . GLY A 1 159 ? 114.241 12.829 4.340 1.00 49.87 181 GLY A C 1
ATOM 1128 O O . GLY A 1 159 ? 114.452 11.784 4.933 1.00 46.65 181 GLY A O 1
ATOM 1129 N N . GLU A 1 160 ? 114.597 13.999 4.824 1.00 52.16 182 GLU A N 1
ATOM 1130 C CA . GLU A 1 160 ? 115.472 14.073 5.961 1.00 58.85 182 GLU A CA 1
ATOM 1131 C C . GLU A 1 160 ? 114.832 14.948 6.991 1.00 51.75 182 GLU A C 1
ATOM 1132 O O . GLU A 1 160 ? 114.035 15.811 6.651 1.00 50.37 182 GLU A O 1
ATOM 1138 N N . PRO A 1 161 ? 115.273 14.812 8.246 1.00 52.67 183 PRO A N 1
ATOM 1139 C CA . PRO A 1 161 ? 114.974 15.846 9.205 1.00 48.19 183 PRO A CA 1
ATOM 1140 C C . PRO A 1 161 ? 115.292 17.186 8.660 1.00 47.02 183 PRO A C 1
ATOM 1141 O O . PRO A 1 161 ? 116.308 17.390 7.996 1.00 50.70 183 PRO A O 1
ATOM 1145 N N . ARG A 1 162 ? 114.378 18.104 8.910 1.00 48.46 184 ARG A N 1
ATOM 1146 C CA . ARG A 1 162 ? 114.535 19.495 8.486 1.00 49.76 184 ARG A CA 1
ATOM 1147 C C . ARG A 1 162 ? 115.788 20.065 9.069 1.00 49.59 184 ARG A C 1
ATOM 1148 O O . ARG A 1 162 ? 116.199 19.679 10.171 1.00 46.79 184 ARG A O 1
ATOM 1156 N N . ASP A 1 163 ? 116.436 20.948 8.337 1.00 53.07 185 ASP A N 1
ATOM 1157 C CA . ASP A 1 163 ? 117.642 21.539 8.927 1.00 57.89 185 ASP A CA 1
ATOM 1158 C C . ASP A 1 163 ? 117.282 22.847 9.680 1.00 54.43 185 ASP A C 1
ATOM 1159 O O . ASP A 1 163 ? 116.750 23.821 9.099 1.00 49.87 185 ASP A O 1
ATOM 1164 N N . LEU A 1 164 ? 117.573 22.875 10.980 1.00 54.89 186 LEU A N 1
ATOM 1165 C CA . LEU A 1 164 ? 117.088 23.994 11.812 1.00 53.20 186 LEU A CA 1
ATOM 1166 C C . LEU A 1 164 ? 117.705 25.382 11.506 1.00 55.05 186 LEU A C 1
ATOM 1167 O O . LEU A 1 164 ? 117.095 26.400 11.848 1.00 52.65 186 LEU A O 1
ATOM 1172 N N . GLU A 1 165 ? 118.859 25.429 10.814 1.00 58.94 187 GLU A N 1
ATOM 1173 C CA . GLU A 1 165 ? 119.497 26.713 10.399 1.00 59.92 187 GLU A CA 1
ATOM 1174 C C . GLU A 1 165 ? 119.211 26.974 8.893 1.00 60.05 187 GLU A C 1
ATOM 1175 O O . GLU A 1 165 ? 118.894 28.079 8.538 1.00 55.08 187 GLU A O 1
ATOM 1181 N N . THR A 1 166 ? 119.252 25.941 8.031 1.00 63.84 188 THR A N 1
ATOM 1182 C CA . THR A 1 166 ? 118.885 26.098 6.575 1.00 67.70 188 THR A CA 1
ATOM 1183 C C . THR A 1 166 ? 117.408 26.569 6.384 1.00 64.10 188 THR A C 1
ATOM 1184 O O . THR A 1 166 ? 117.140 27.445 5.587 1.00 62.79 188 THR A O 1
ATOM 1188 N N . SER A 1 167 ? 116.457 25.989 7.125 1.00 63.10 189 SER A N 1
ATOM 1189 C CA . SER A 1 167 ? 115.023 26.352 6.984 1.00 62.12 189 SER A CA 1
ATOM 1190 C C . SER A 1 167 ? 114.428 26.596 8.361 1.00 58.90 189 SER A C 1
ATOM 1191 O O . SER A 1 167 ? 113.745 25.753 8.917 1.00 59.55 189 SER A O 1
ATOM 1194 N N . PRO A 1 168 ? 114.707 27.752 8.934 1.00 59.66 190 PRO A N 1
ATOM 1195 C CA . PRO A 1 168 ? 114.361 27.914 10.347 1.00 58.84 190 PRO A CA 1
ATOM 1196 C C . PRO A 1 168 ? 112.870 27.961 10.643 1.00 53.44 190 PRO A C 1
ATOM 1197 O O . PRO A 1 168 ? 112.103 28.525 9.908 1.00 55.26 190 PRO A O 1
ATOM 1201 N N . PHE A 1 169 ? 112.478 27.387 11.755 1.00 50.64 191 PHE A N 1
ATOM 1202 C CA . PHE A 1 169 ? 111.076 27.463 12.223 1.00 47.19 191 PHE A CA 1
ATOM 1203 C C . PHE A 1 169 ? 110.648 28.874 12.539 1.00 45.45 191 PHE A C 1
ATOM 1204 O O . PHE A 1 169 ? 1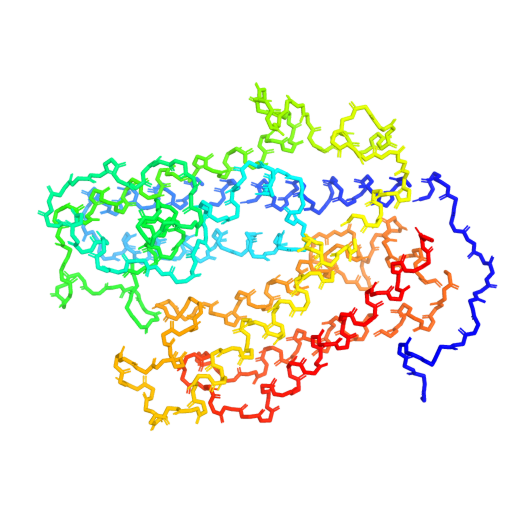11.421 29.607 13.164 1.00 46.76 191 PHE A O 1
ATOM 1212 N N . ALA A 1 170 ? 109.427 29.253 12.150 1.00 46.92 192 ALA A N 1
ATOM 1213 C CA . ALA A 1 170 ? 108.737 30.389 12.771 1.00 47.62 192 ALA A CA 1
ATOM 1214 C C . ALA A 1 170 ? 108.162 29.983 14.166 1.00 48.44 192 ALA A C 1
ATOM 1215 O O . ALA A 1 170 ? 107.705 28.858 14.325 1.00 45.76 192 ALA A O 1
ATOM 1217 N N . LYS A 1 171 ? 108.184 30.899 15.154 1.00 49.34 193 LYS A N 1
ATOM 1218 C CA . LYS A 1 171 ? 107.652 30.673 16.523 1.00 51.14 193 LYS A CA 1
ATOM 1219 C C . LYS A 1 171 ? 106.207 30.129 16.405 1.00 49.20 193 LYS A C 1
ATOM 1220 O O . LYS A 1 171 ? 105.834 29.208 17.103 1.00 44.26 193 LYS A O 1
ATOM 1226 N N . ASN A 1 172 ? 105.389 30.732 15.533 1.00 48.05 194 ASN A N 1
ATOM 1227 C CA . ASN A 1 172 ? 104.014 30.287 15.340 1.00 46.32 194 ASN A CA 1
ATOM 1228 C C . ASN A 1 172 ? 103.946 28.879 14.749 1.00 45.88 194 ASN A C 1
ATOM 1229 O O . ASN A 1 172 ? 103.044 28.128 15.051 1.00 46.13 194 ASN A O 1
ATOM 1234 N N . GLU A 1 173 ? 104.902 28.536 13.900 1.00 46.77 195 GLU A N 1
ATOM 1235 C CA . GLU A 1 173 ? 104.910 27.257 13.227 1.00 44.01 195 GLU A CA 1
ATOM 1236 C C . GLU A 1 173 ? 105.178 26.157 14.232 1.00 46.90 195 GLU A C 1
ATOM 1237 O O . GLU A 1 173 ? 104.659 25.078 14.075 1.00 45.04 195 GLU A O 1
ATOM 1243 N N . LEU A 1 174 ? 105.950 26.445 15.283 1.00 47.27 196 LEU A N 1
ATOM 1244 C CA . LEU A 1 174 ? 106.203 25.485 16.355 1.00 47.52 196 LEU A CA 1
ATOM 1245 C C . LEU A 1 174 ? 104.936 25.221 17.144 1.00 49.61 196 LEU A C 1
ATOM 1246 O O . LEU A 1 174 ? 104.600 24.068 17.453 1.00 51.15 196 LEU A O 1
ATOM 1251 N N . GLU A 1 175 ? 104.228 26.276 17.495 1.00 44.53 197 GLU A N 1
ATOM 1252 C CA . GLU A 1 175 ? 102.973 26.076 18.179 1.00 45.64 197 GLU A CA 1
ATOM 1253 C C . GLU A 1 175 ? 101.969 25.298 17.262 1.00 44.46 197 GLU A C 1
ATOM 1254 O O . GLU A 1 175 ? 101.184 24.443 17.718 1.00 40.84 197 GLU A O 1
ATOM 1260 N N . TYR A 1 176 ? 102.035 25.564 15.954 1.00 41.01 198 TYR A N 1
ATOM 1261 C CA . TYR A 1 176 ? 101.168 24.901 14.993 1.00 39.94 198 TYR A CA 1
ATOM 1262 C C . TYR A 1 176 ? 101.451 23.395 15.065 1.00 40.15 198 TYR A C 1
ATOM 1263 O O . TYR A 1 176 ? 100.561 22.611 15.300 1.00 42.03 198 TYR A O 1
ATOM 1272 N N . LEU A 1 177 ? 102.727 23.022 14.950 1.00 42.86 199 LEU A N 1
ATOM 1273 C CA . LEU A 1 177 ? 103.210 21.647 15.056 1.00 42.83 199 LEU A CA 1
ATOM 1274 C C . LEU A 1 177 ? 102.718 20.958 16.339 1.00 43.77 199 LEU A C 1
ATOM 1275 O O . LEU A 1 177 ? 102.332 19.781 16.305 1.00 45.31 199 LEU A O 1
ATOM 1280 N N . LYS A 1 178 ? 102.747 21.662 17.454 1.00 41.80 200 LYS A N 1
ATOM 1281 C CA . LYS A 1 178 ? 102.255 21.128 18.727 1.00 44.18 200 LYS A CA 1
ATOM 1282 C C . LYS A 1 178 ? 100.751 20.866 18.636 1.00 47.29 200 LYS A C 1
ATOM 1283 O O . LYS A 1 178 ? 100.285 19.795 19.033 1.00 52.24 200 LYS A O 1
ATOM 1289 N N . LEU A 1 179 ? 99.996 21.812 18.073 1.00 42.89 201 LEU A N 1
ATOM 1290 C CA . LEU A 1 179 ? 98.537 21.668 18.023 1.00 44.81 201 LEU A CA 1
ATOM 1291 C C . LEU A 1 179 ? 98.092 20.522 17.105 1.00 44.36 201 LEU A C 1
ATOM 1292 O O . LEU A 1 179 ? 97.203 19.755 17.451 1.00 39.85 201 LEU A O 1
ATOM 1297 N N . VAL A 1 180 ? 98.763 20.419 15.957 1.00 39.95 202 VAL A N 1
ATOM 1298 C CA . VAL A 1 180 ? 98.547 19.364 15.061 1.00 39.47 202 VAL A CA 1
ATOM 1299 C C . VAL A 1 180 ? 98.805 17.989 15.709 1.00 43.66 202 VAL A C 1
ATOM 1300 O O . VAL A 1 180 ? 97.986 17.075 15.580 1.00 40.31 202 VAL A O 1
ATOM 1304 N N . SER A 1 181 ? 99.904 17.879 16.457 1.00 43.65 203 SER A N 1
ATOM 1305 C CA . SER A 1 181 ? 100.269 16.657 17.116 1.00 42.98 203 SER A CA 1
ATOM 1306 C C . SER A 1 181 ? 99.343 16.330 18.319 1.00 42.73 203 SER A C 1
ATOM 1307 O O . SER A 1 181 ? 99.059 15.155 18.536 1.00 41.29 203 SER A O 1
ATOM 1310 N N . GLU A 1 182 ? 98.852 17.332 19.055 1.00 46.35 204 GLU A N 1
ATOM 1311 C CA . GLU A 1 182 ? 97.785 17.117 20.081 1.00 50.62 204 GLU A CA 1
ATOM 1312 C C . GLU A 1 182 ? 96.578 16.468 19.431 1.00 47.26 204 GLU A C 1
ATOM 1313 O O . GLU A 1 182 ? 95.962 15.578 19.966 1.00 48.58 204 GLU A O 1
ATOM 1319 N N . ARG A 1 183 ? 96.215 16.978 18.274 1.00 45.21 205 ARG A N 1
ATOM 1320 C CA . ARG A 1 183 ? 95.024 16.535 17.630 1.00 45.94 205 ARG A CA 1
ATOM 1321 C C . ARG A 1 183 ? 95.260 15.143 16.985 1.00 45.24 205 ARG A C 1
ATOM 1322 O O . ARG A 1 183 ? 94.344 14.324 16.965 1.00 44.13 205 ARG A O 1
ATOM 1338 N N . LEU A 1 185 ? 97.020 12.807 18.350 1.00 43.96 207 LEU A N 1
ATOM 1339 C CA . LEU A 1 185 ? 96.876 11.939 19.550 1.00 46.56 207 LEU A CA 1
ATOM 1340 C C . LEU A 1 185 ? 95.427 11.773 19.936 1.00 46.44 207 LEU A C 1
ATOM 1341 O O . LEU A 1 185 ? 94.965 10.686 20.197 1.00 47.41 207 LEU A O 1
ATOM 1346 N N . SER A 1 186 ? 94.713 12.869 19.951 1.00 46.91 208 SER A N 1
ATOM 1347 C CA . SER A 1 186 ? 93.315 12.878 20.348 1.00 50.25 208 SER A CA 1
ATOM 1348 C C . SER A 1 186 ? 92.474 11.967 19.394 1.00 50.09 208 SER A C 1
ATOM 1349 O O . SER A 1 186 ? 91.632 11.181 19.859 1.00 48.17 208 SER A O 1
ATOM 1352 N N . ASP A 1 187 ? 92.710 12.088 18.080 1.00 45.99 209 ASP A N 1
ATOM 1353 C CA . ASP A 1 187 ? 91.983 11.321 17.068 1.00 46.49 209 ASP A CA 1
ATOM 1354 C C . ASP A 1 187 ? 92.303 9.834 17.259 1.00 47.33 209 ASP A C 1
ATOM 1355 O O . ASP A 1 187 ? 91.418 9.001 17.231 1.00 51.58 209 ASP A O 1
ATOM 1360 N N . THR A 1 188 ? 93.563 9.524 17.538 1.00 47.65 210 THR A N 1
ATOM 1361 C CA . THR A 1 188 ? 94.021 8.150 17.802 1.00 45.15 210 THR A CA 1
ATOM 1362 C C . THR A 1 188 ? 93.400 7.550 19.055 1.00 45.75 210 THR A C 1
ATOM 1363 O O . THR A 1 188 ? 92.970 6.419 19.042 1.00 45.23 210 THR A O 1
ATOM 1367 N N . GLN A 1 189 ? 93.355 8.318 20.133 1.00 47.95 211 GLN A N 1
ATOM 1368 C CA . GLN A 1 189 ? 92.592 7.923 21.305 1.00 52.39 211 GLN A CA 1
ATOM 1369 C C . GLN A 1 189 ? 91.154 7.640 20.917 1.00 50.50 211 GLN A C 1
ATOM 1370 O O . GLN A 1 189 ? 90.620 6.630 21.344 1.00 47.51 211 GLN A O 1
ATOM 1376 N N . ASP A 1 190 ? 90.526 8.515 20.124 1.00 48.40 212 ASP A N 1
ATOM 1377 C CA . ASP A 1 190 ? 89.122 8.316 19.798 1.00 50.40 212 ASP A CA 1
ATOM 1378 C C . ASP A 1 190 ? 88.948 7.020 18.986 1.00 49.79 212 ASP A C 1
ATOM 1379 O O . ASP A 1 190 ? 88.027 6.266 19.220 1.00 50.63 212 ASP A O 1
ATOM 1384 N N . LEU A 1 191 ? 89.891 6.730 18.112 1.00 47.80 213 LEU A N 1
ATOM 1385 C CA . LEU A 1 191 ? 89.843 5.563 17.247 1.00 48.34 213 LEU A CA 1
ATOM 1386 C C . LEU A 1 191 ? 89.889 4.281 18.071 1.00 48.60 213 LEU A C 1
ATOM 1387 O O . LEU A 1 191 ? 89.085 3.371 17.865 1.00 50.15 213 LEU A O 1
ATOM 1392 N N . TYR A 1 192 ? 90.860 4.196 18.971 1.00 48.81 214 TYR A N 1
ATOM 1393 C CA . TYR A 1 192 ? 91.065 2.979 19.750 1.00 54.00 214 TYR A CA 1
ATOM 1394 C C . TYR A 1 192 ? 89.918 2.848 20.741 1.00 55.66 214 TYR A C 1
ATOM 1395 O O . TYR A 1 192 ? 89.288 1.781 20.779 1.00 51.47 214 TYR A O 1
ATOM 1404 N N . ASN A 1 193 ? 89.618 3.926 21.485 1.00 53.94 215 ASN A N 1
ATOM 1405 C CA . ASN A 1 193 ? 88.452 3.918 22.391 1.00 54.62 215 ASN A CA 1
ATOM 1406 C C . ASN A 1 193 ? 87.150 3.652 21.693 1.00 54.02 215 ASN A C 1
ATOM 1407 O O . ASN A 1 193 ? 86.321 2.969 22.217 1.00 57.17 215 ASN A O 1
ATOM 1412 N N . GLY A 1 194 ? 86.960 4.188 20.508 1.00 53.90 216 GLY A N 1
ATOM 1413 C CA . GLY A 1 194 ? 85.718 3.943 19.782 1.00 54.00 216 GLY A CA 1
ATOM 1414 C C . GLY A 1 194 ? 85.488 2.455 19.523 1.00 52.57 216 GLY A C 1
ATOM 1415 O O . GLY A 1 194 ? 84.390 1.977 19.651 1.00 53.78 216 GLY A O 1
ATOM 1416 N N . TRP A 1 195 ? 86.536 1.732 19.154 1.00 52.37 217 TRP A N 1
ATOM 1417 C CA . TRP A 1 195 ? 86.453 0.294 18.990 1.00 53.29 217 TRP A CA 1
ATOM 1418 C C . TRP A 1 195 ? 86.321 -0.409 20.327 1.00 56.78 217 TRP A C 1
ATOM 1419 O O . TRP A 1 195 ? 85.483 -1.299 20.460 1.00 58.90 217 TRP A O 1
ATOM 1430 N N . LEU A 1 196 ? 87.140 -0.014 21.308 1.00 56.48 218 LEU A N 1
ATOM 1431 C CA . LEU A 1 196 ? 87.269 -0.754 22.553 1.00 58.82 218 LEU A CA 1
ATOM 1432 C C . LEU A 1 196 ? 86.054 -0.626 23.435 1.00 61.71 218 LEU A C 1
ATOM 1433 O O . LEU A 1 196 ? 85.606 -1.638 23.988 1.00 59.81 218 LEU A O 1
ATOM 1438 N N . LYS A 1 197 ? 85.544 0.597 23.576 1.00 62.22 219 LYS A N 1
ATOM 1439 C CA . LYS A 1 197 ? 84.433 0.867 24.493 1.00 68.09 219 LYS A CA 1
ATOM 1440 C C . LYS A 1 197 ? 83.374 1.851 23.998 1.00 67.23 219 LYS A C 1
ATOM 1441 O O . LYS A 1 197 ? 82.382 2.088 24.687 1.00 66.19 219 LYS A O 1
ATOM 1447 N N . GLY A 1 198 ? 83.541 2.388 22.792 1.00 64.03 220 GLY A N 1
ATOM 1448 C CA . GLY A 1 198 ? 82.698 3.486 22.323 1.00 63.83 220 GLY A CA 1
ATOM 1449 C C . GLY A 1 198 ? 83.078 4.867 22.879 1.00 66.74 220 GLY A C 1
ATOM 1450 O O . GLY A 1 198 ? 83.860 4.982 23.831 1.00 62.54 220 GLY A O 1
ATOM 1451 N N . LEU A 1 199 ? 82.538 5.914 22.247 1.00 65.48 221 LEU A N 1
ATOM 1452 C CA . LEU A 1 199 ? 82.852 7.300 22.590 1.00 66.10 221 LEU A CA 1
ATOM 1453 C C . LEU A 1 199 ? 81.666 7.961 23.262 1.00 68.02 221 LEU A C 1
ATOM 1454 O O . LEU A 1 199 ? 81.774 9.043 23.798 1.00 71.67 221 LEU A O 1
ATOM 1459 N N . GLY A 1 200 ? 80.516 7.320 23.206 1.00 72.06 222 GLY A N 1
ATOM 1460 C CA . GLY A 1 200 ? 79.317 7.879 23.788 1.00 72.76 222 GLY A CA 1
ATOM 1461 C C . GLY A 1 200 ? 78.788 9.050 22.990 1.00 72.94 222 GLY A C 1
ATOM 1462 O O . GLY A 1 200 ? 78.130 9.884 23.551 1.00 76.18 222 GLY A O 1
ATO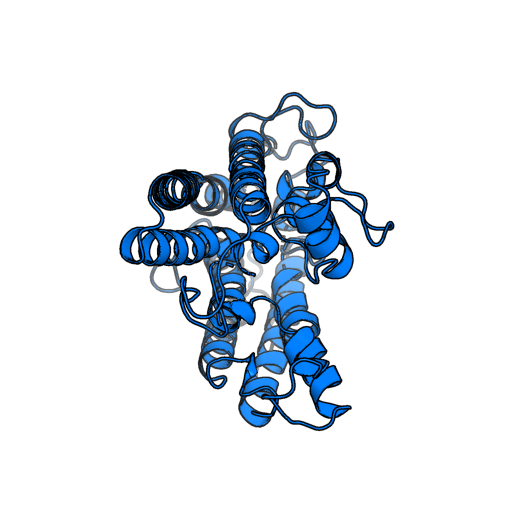M 1463 N N . THR A 1 201 ? 79.077 9.130 21.696 1.00 69.48 223 THR A N 1
ATOM 1464 C CA . THR A 1 201 ? 78.561 10.214 20.874 1.00 71.95 223 THR A CA 1
ATOM 1465 C C . THR A 1 201 ? 77.423 9.660 20.023 1.00 73.72 223 THR A C 1
ATOM 1466 O O . THR A 1 201 ? 77.162 8.467 19.994 1.00 69.59 223 THR A O 1
ATOM 1470 N N . SER A 1 202 ? 76.748 10.548 19.325 1.00 75.81 224 SER A N 1
ATOM 1471 C CA . SER A 1 202 ? 75.714 10.161 18.400 1.00 76.08 224 SER A CA 1
ATOM 1472 C C . SER A 1 202 ? 76.212 9.184 17.314 1.00 73.08 224 SER A C 1
ATOM 1473 O O . SER A 1 202 ? 75.536 8.217 17.005 1.00 67.66 224 SER A O 1
ATOM 1476 N N . ASP A 1 203 ? 77.384 9.464 16.742 1.00 73.77 225 ASP A N 1
ATOM 1477 C CA . ASP A 1 203 ? 77.992 8.634 15.678 1.00 74.86 225 ASP A CA 1
ATOM 1478 C C . ASP A 1 203 ? 78.647 7.283 16.157 1.00 67.58 225 ASP A C 1
ATOM 1479 O O . ASP A 1 203 ? 78.729 6.310 15.418 1.00 57.83 225 ASP A O 1
ATOM 1484 N N . VAL A 1 204 ? 79.185 7.279 17.368 1.00 67.60 226 VAL A N 1
ATOM 1485 C CA . VAL A 1 204 ? 79.870 6.114 17.924 1.00 64.29 226 VAL A CA 1
ATOM 1486 C C . VAL A 1 204 ? 79.447 5.942 19.374 1.00 66.71 226 VAL A C 1
ATOM 1487 O O . VAL A 1 204 ? 80.186 6.295 20.299 1.00 64.08 226 VAL A O 1
ATOM 1491 N N . PRO A 1 205 ? 78.228 5.418 19.582 1.00 69.78 227 PRO A N 1
ATOM 1492 C CA . PRO A 1 205 ? 77.724 5.323 20.941 1.00 69.24 227 PRO A CA 1
ATOM 1493 C C . PRO A 1 205 ? 78.365 4.236 21.762 1.00 65.34 227 PRO A C 1
ATOM 1494 O O . PRO A 1 205 ? 78.654 4.458 22.903 1.00 64.19 227 PRO A O 1
ATOM 1498 N N . SER A 1 206 ? 78.548 3.064 21.179 1.00 67.69 228 SER A N 1
ATOM 1499 C CA . SER A 1 206 ? 78.974 1.865 21.919 1.00 64.99 228 SER A CA 1
ATOM 1500 C C . SER A 1 206 ? 80.204 1.204 21.239 1.00 59.14 228 SER A C 1
ATOM 1501 O O . SER A 1 206 ? 80.677 1.632 20.204 1.00 56.32 228 SER A O 1
ATOM 1504 N N . SER A 1 207 ? 80.730 0.169 21.846 1.00 60.79 229 SER A N 1
ATOM 1505 C CA . SER A 1 207 ? 81.930 -0.463 21.331 1.00 59.80 229 SER A CA 1
ATOM 1506 C C . SER A 1 207 ? 81.737 -1.021 19.920 1.00 56.53 229 SER A C 1
ATOM 1507 O O . SER A 1 207 ? 80.796 -1.738 19.671 1.00 58.23 229 SER A O 1
ATOM 1510 N N . TYR A 1 208 ? 82.633 -0.689 19.000 1.00 53.80 230 TYR A N 1
ATOM 1511 C CA . TYR A 1 208 ? 82.490 -1.176 17.633 1.00 51.47 230 TYR A CA 1
ATOM 1512 C C . TYR A 1 208 ? 82.944 -2.591 17.612 1.00 52.76 230 TYR A C 1
ATOM 1513 O O . TYR A 1 208 ? 82.389 -3.368 16.863 1.00 53.76 230 TYR A O 1
ATOM 1522 N N . ALA A 1 209 ? 83.953 -2.923 18.434 1.00 54.21 231 ALA A N 1
ATOM 1523 C CA . ALA A 1 209 ? 84.470 -4.285 18.486 1.00 57.66 231 ALA A CA 1
ATOM 1524 C C . ALA A 1 209 ? 83.355 -5.232 18.905 1.00 56.56 231 ALA A C 1
ATOM 1525 O O . ALA A 1 209 ? 83.226 -6.336 18.352 1.00 58.02 231 ALA A O 1
ATOM 1527 N N . GLU A 1 210 ? 82.573 -4.820 19.890 1.00 58.88 232 GLU A N 1
ATOM 1528 C CA . GLU A 1 210 ? 81.517 -5.663 20.404 1.00 60.76 232 GLU A CA 1
ATOM 1529 C C . GLU A 1 210 ? 80.396 -5.798 19.379 1.00 60.99 232 GLU A C 1
ATOM 1530 O O . GLU A 1 210 ? 79.907 -6.904 19.133 1.00 64.26 232 GLU A O 1
ATOM 1536 N N . ALA A 1 211 ? 79.993 -4.695 18.752 1.00 59.24 233 ALA A N 1
ATOM 1537 C CA . ALA A 1 211 ? 78.950 -4.770 17.731 1.00 57.61 233 ALA A CA 1
ATOM 1538 C C . ALA A 1 211 ? 79.417 -5.688 16.617 1.00 58.84 233 ALA A C 1
ATOM 1539 O O . ALA A 1 211 ? 78.626 -6.518 16.116 1.00 55.03 233 ALA A O 1
ATOM 1549 N N . LYS A 1 213 ? 81.631 -8.268 16.986 1.00 61.63 235 LYS A N 1
ATOM 1550 C CA . LYS A 1 213 ? 81.643 -9.653 17.486 1.00 63.56 235 LYS A CA 1
ATOM 1551 C C . LYS A 1 213 ? 80.213 -10.208 17.613 1.00 65.28 235 LYS A C 1
ATOM 1552 O O . LYS A 1 213 ? 79.976 -11.336 17.236 1.00 62.64 235 LYS A O 1
ATOM 1558 N N . LYS A 1 214 ? 79.253 -9.399 18.063 1.00 65.72 236 LYS A N 1
ATOM 1559 C CA . LYS A 1 214 ? 77.873 -9.873 18.228 1.00 69.06 236 LYS A CA 1
ATOM 1560 C C . LYS A 1 214 ? 77.104 -10.037 16.899 1.00 64.50 236 LYS A C 1
ATOM 1561 O O . LYS A 1 214 ? 76.257 -10.899 16.780 1.00 60.24 236 LYS A O 1
ATOM 1567 N N . HIS A 1 215 ? 77.403 -9.173 15.930 1.00 64.34 237 HIS A N 1
ATOM 1568 C CA . HIS A 1 215 ? 76.756 -9.121 14.605 1.00 60.92 237 HIS A CA 1
ATOM 1569 C C . HIS A 1 215 ? 75.293 -9.491 14.612 1.00 61.64 237 HIS A C 1
ATOM 1570 O O . HIS A 1 215 ? 74.836 -10.343 13.852 1.00 57.76 237 HIS A O 1
ATOM 1577 N N . ASP A 1 216 ? 74.542 -8.878 15.511 1.00 62.52 238 ASP A N 1
ATOM 1578 C CA . ASP A 1 216 ? 73.150 -9.254 15.688 1.00 65.18 238 ASP A CA 1
ATOM 1579 C C . ASP A 1 216 ? 72.192 -8.082 15.343 1.00 65.76 238 ASP A C 1
ATOM 1580 O O . ASP A 1 216 ? 71.022 -8.178 15.614 1.00 65.59 238 ASP A O 1
ATOM 1585 N N . GLY A 1 217 ? 72.705 -7.006 14.730 1.00 63.70 239 GLY A N 1
ATOM 1586 C CA . GLY A 1 217 ? 71.923 -5.844 14.365 1.00 67.00 239 GLY A CA 1
ATOM 1587 C C . GLY A 1 217 ? 71.653 -4.876 15.506 1.00 70.85 239 GLY A C 1
ATOM 1588 O O . GLY A 1 217 ? 70.899 -3.955 15.356 1.00 68.08 239 GLY A O 1
ATOM 1589 N N . SER A 1 218 ? 72.270 -5.061 16.659 1.00 75.89 240 SER A N 1
ATOM 1590 C CA . SER A 1 218 ? 71.993 -4.171 17.790 1.00 77.04 240 SER A CA 1
ATOM 1591 C C . SER A 1 218 ? 72.656 -2.806 17.617 1.00 74.27 240 SER A C 1
ATOM 1592 O O . SER A 1 218 ? 72.141 -1.818 18.153 1.00 72.32 240 SER A O 1
ATOM 1595 N N . ALA A 1 219 ? 73.792 -2.751 16.903 1.00 65.92 241 ALA A N 1
ATOM 1596 C CA . ALA A 1 219 ? 74.492 -1.468 16.641 1.00 64.18 241 ALA A CA 1
ATOM 1597 C C . ALA A 1 219 ? 75.230 -1.448 15.282 1.00 60.97 241 ALA A C 1
ATOM 1598 O O . ALA A 1 219 ? 75.742 -2.496 14.789 1.00 59.74 241 ALA A O 1
ATOM 1600 N N . TYR A 1 220 ? 75.258 -0.256 14.682 1.00 55.89 242 TYR A N 1
ATOM 1601 C CA . TYR A 1 220 ? 76.018 0.012 13.456 1.00 54.44 242 TYR A CA 1
ATOM 1602 C C . TYR A 1 220 ? 75.580 -0.807 12.202 1.00 56.66 242 TYR A C 1
ATOM 1603 O O . TYR A 1 220 ? 76.319 -0.910 11.229 1.00 50.89 242 TYR A O 1
ATOM 1612 N N . SER A 1 221 ? 74.379 -1.385 12.217 1.00 59.21 243 SER A N 1
ATOM 1613 C CA . SER A 1 221 ? 73.844 -2.074 11.032 1.00 65.22 243 SER A CA 1
ATOM 1614 C C . SER A 1 221 ? 74.680 -3.294 10.625 1.00 61.34 243 SER A C 1
ATOM 1615 O O . SER A 1 221 ? 74.737 -3.647 9.448 1.00 57.11 243 SER A O 1
ATOM 1618 N N . ILE A 1 222 ? 75.333 -3.928 11.595 1.00 62.26 244 ILE A N 1
ATOM 1619 C CA . ILE A 1 222 ? 75.992 -5.200 11.333 1.00 59.99 244 ILE A CA 1
ATOM 1620 C C . ILE A 1 222 ? 74.981 -6.243 11.753 1.00 57.95 244 ILE A C 1
ATOM 1621 O O . ILE A 1 222 ? 74.827 -6.490 12.939 1.00 59.01 244 ILE A O 1
ATOM 1626 N N . GLY A 1 223 ? 74.276 -6.811 10.775 1.00 60.06 245 GLY A N 1
ATOM 1627 C CA . GLY A 1 223 ? 72.978 -7.489 11.021 1.00 61.27 245 GLY A CA 1
ATOM 1628 C C . GLY A 1 223 ? 73.083 -8.987 11.225 1.00 63.07 245 GLY A C 1
ATOM 1629 O O . GLY A 1 223 ? 72.200 -9.617 11.808 1.00 59.44 245 GLY A O 1
ATOM 1630 N N . ASN A 1 224 ? 74.169 -9.565 10.719 1.00 64.55 246 ASN A N 1
ATOM 1631 C CA . ASN A 1 224 ? 74.430 -10.986 10.860 1.00 62.72 246 ASN A CA 1
ATOM 1632 C C . ASN A 1 224 ? 75.854 -11.248 10.441 1.00 61.20 246 ASN A C 1
ATOM 1633 O O . ASN A 1 224 ? 76.554 -10.333 9.989 1.00 61.18 246 ASN A O 1
ATOM 1638 N N . VAL A 1 225 ? 76.306 -12.485 10.608 1.00 62.19 247 VAL A N 1
ATOM 1639 C CA . VAL A 1 225 ? 77.732 -12.784 10.488 1.00 57.35 247 VAL A CA 1
ATOM 1640 C C . VAL A 1 225 ? 78.219 -12.614 9.056 1.00 56.93 247 VAL A C 1
ATOM 1641 O O . VAL A 1 225 ? 79.394 -12.279 8.837 1.00 57.51 247 VAL A O 1
ATOM 1645 N N . TYR A 1 226 ? 77.340 -12.868 8.088 1.00 55.67 248 TYR A N 1
ATOM 1646 C CA . TYR A 1 226 ? 77.682 -12.661 6.681 1.00 55.43 248 TYR A CA 1
ATOM 1647 C C . TYR A 1 226 ? 77.951 -11.187 6.411 1.00 54.35 248 TYR A C 1
ATOM 1648 O O . TYR A 1 226 ? 78.813 -10.843 5.618 1.00 57.52 248 TYR A O 1
ATOM 1657 N N . GLN A 1 227 ? 77.210 -10.308 7.055 1.00 50.47 249 GLN A N 1
ATOM 1658 C CA . GLN A 1 227 ? 77.477 -8.918 6.892 1.00 51.31 249 GLN A CA 1
ATOM 1659 C C . GLN A 1 227 ? 78.802 -8.498 7.462 1.00 49.50 249 GLN A C 1
ATOM 1660 O O . GLN A 1 227 ? 79.460 -7.647 6.890 1.00 49.33 249 GLN A O 1
ATOM 1666 N N . ALA A 1 228 ? 79.199 -9.105 8.571 1.00 52.44 250 ALA A N 1
ATOM 1667 C CA . ALA A 1 228 ? 80.487 -8.811 9.219 1.00 53.42 250 ALA A CA 1
ATOM 1668 C C . ALA A 1 228 ? 81.678 -9.223 8.344 1.00 54.10 250 ALA A C 1
ATOM 1669 O O . ALA A 1 228 ? 82.578 -8.454 8.150 1.00 49.84 250 ALA A O 1
ATOM 1671 N N . ILE A 1 229 ? 81.669 -10.439 7.817 1.00 57.05 251 ILE A N 1
ATOM 1672 C CA . ILE A 1 229 ? 82.678 -10.880 6.846 1.00 55.95 251 ILE A CA 1
ATOM 1673 C C . ILE A 1 229 ? 82.687 -10.010 5.587 1.00 54.06 251 ILE A C 1
ATOM 1674 O O . ILE A 1 229 ? 83.742 -9.686 5.091 1.00 52.82 251 ILE A O 1
ATOM 1679 N N . GLU A 1 230 ? 81.519 -9.705 5.024 1.00 56.37 252 GLU A N 1
ATOM 1680 C CA . GLU A 1 230 ? 81.410 -8.821 3.809 1.00 56.82 252 GLU A CA 1
ATOM 1681 C C . GLU A 1 230 ? 82.043 -7.459 4.116 1.00 54.22 252 GLU A C 1
ATOM 1682 O O . GLU A 1 230 ? 82.728 -6.899 3.276 1.00 56.00 252 GLU A O 1
ATOM 1688 N N . LEU A 1 231 ? 81.863 -6.971 5.343 1.00 52.41 253 LEU A N 1
ATOM 1689 C CA . LEU A 1 231 ? 82.445 -5.688 5.762 1.00 50.14 253 LEU A CA 1
ATOM 1690 C C . LEU A 1 231 ? 83.968 -5.727 5.698 1.00 50.39 253 LEU A C 1
ATOM 1691 O O . LEU A 1 231 ? 84.613 -4.770 5.225 1.00 49.02 253 LEU A O 1
ATOM 1704 N N . LEU A 1 233 ? 85.824 -7.468 3.813 1.00 50.09 255 LEU A N 1
ATOM 1705 C CA . LEU A 1 233 ? 86.313 -7.625 2.424 1.00 49.91 255 LEU A CA 1
ATOM 1706 C C . LEU A 1 233 ? 85.952 -6.448 1.524 1.00 48.90 255 LEU A C 1
ATOM 1707 O O . LEU A 1 233 ? 86.457 -6.347 0.417 1.00 52.28 255 LEU A O 1
ATOM 1712 N N . ASN A 1 234 ? 85.123 -5.534 2.020 1.00 50.02 256 ASN A N 1
ATOM 1713 C CA . ASN A 1 234 ? 84.411 -4.590 1.161 1.00 49.30 256 ASN A CA 1
ATOM 1714 C C . ASN A 1 234 ? 85.285 -3.574 0.447 1.00 49.12 256 ASN A C 1
ATOM 1715 O O . ASN A 1 234 ? 86.371 -3.233 0.924 1.00 47.29 256 ASN A O 1
ATOM 1720 N N . GLY A 1 235 ? 84.714 -3.026 -0.638 1.00 47.04 257 GLY A N 1
ATOM 1721 C CA . GLY A 1 235 ? 85.402 -2.177 -1.597 1.00 44.59 257 GLY A CA 1
ATOM 1722 C C . GLY A 1 235 ? 85.333 -0.690 -1.341 1.00 45.10 257 GLY A C 1
ATOM 1723 O O . GLY A 1 235 ? 85.998 0.098 -2.064 1.00 45.15 257 GLY A O 1
ATOM 1724 N N . ASN A 1 236 ? 84.493 -0.271 -0.387 1.00 44.51 258 ASN A N 1
ATOM 1725 C CA . ASN A 1 236 ? 84.439 1.160 0.006 1.00 45.21 258 ASN A CA 1
ATOM 1726 C C . ASN A 1 236 ? 85.560 1.479 0.984 1.00 46.90 258 ASN A C 1
ATOM 1727 O O . ASN A 1 236 ? 86.365 2.394 0.746 1.00 47.62 258 ASN A O 1
ATOM 1732 N N . ASN A 1 237 ? 85.618 0.677 2.059 1.00 47.43 259 ASN A N 1
ATOM 1733 C CA . ASN A 1 237 ? 86.555 0.923 3.156 1.00 47.07 259 ASN A CA 1
ATOM 1734 C C . ASN A 1 237 ? 87.128 -0.350 3.835 1.00 48.48 259 ASN A C 1
ATOM 1735 O O . ASN A 1 237 ? 87.723 -0.290 4.937 1.00 49.72 259 ASN A O 1
ATOM 1740 N N . GLY A 1 238 ? 87.016 -1.490 3.146 1.00 47.44 260 GLY A N 1
ATOM 1741 C CA . GLY A 1 238 ? 87.636 -2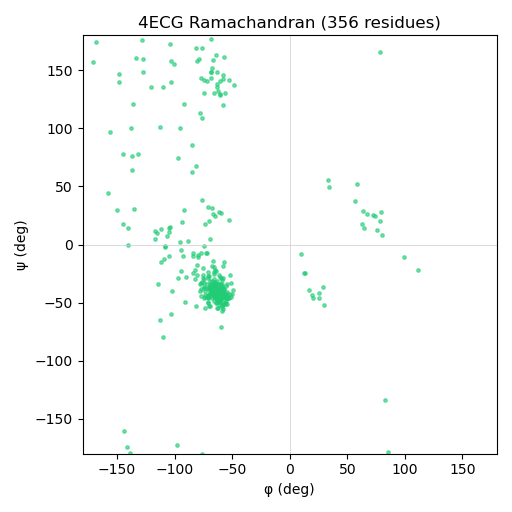.728 3.592 1.00 46.06 260 GLY A CA 1
ATOM 1742 C C . GLY A 1 238 ? 88.801 -3.201 2.739 1.00 45.88 260 GLY A C 1
ATOM 1743 O O . GLY A 1 238 ? 89.480 -2.405 2.101 1.00 44.89 260 GLY A O 1
ATOM 1752 N N . ALA A 1 240 ? 89.210 -4.828 -0.185 1.00 49.79 262 ALA A N 1
ATOM 1753 C CA . ALA A 1 240 ? 89.230 -4.500 -1.616 1.00 46.04 262 ALA A CA 1
ATOM 1754 C C . ALA A 1 240 ? 89.316 -3.001 -1.847 1.00 46.13 262 ALA A C 1
ATOM 1755 O O . ALA A 1 240 ? 89.820 -2.551 -2.855 1.00 47.11 262 ALA A O 1
ATOM 1757 N N . GLY A 1 241 ? 88.876 -2.209 -0.889 1.00 48.75 263 GLY A N 1
ATOM 1758 C CA . GLY A 1 241 ? 88.977 -0.748 -1.029 1.00 46.46 263 GLY A CA 1
ATOM 1759 C C . GLY A 1 241 ? 90.418 -0.333 -1.106 1.00 43.51 263 GLY A C 1
ATOM 1760 O O . GLY A 1 241 ? 90.807 0.474 -1.991 1.00 40.26 263 GLY A O 1
ATOM 1761 N N . ILE A 1 242 ? 91.215 -0.861 -0.167 1.00 44.41 264 ILE A N 1
ATOM 1762 C CA . ILE A 1 242 ? 92.626 -0.438 -0.066 1.00 44.23 264 ILE A CA 1
ATOM 1763 C C . ILE A 1 242 ? 93.507 -1.006 -1.195 1.00 45.80 264 ILE A C 1
ATOM 1764 O O . ILE A 1 242 ? 94.326 -0.239 -1.760 1.00 47.60 264 ILE A O 1
ATOM 1769 N N . SER A 1 243 ? 93.301 -2.282 -1.598 1.00 43.06 265 SER A N 1
ATOM 1770 C CA . SER A 1 243 ? 93.989 -2.783 -2.803 1.00 44.87 265 SER A CA 1
ATOM 1771 C C . SER A 1 243 ? 93.726 -1.898 -4.008 1.00 46.99 265 SER A C 1
ATOM 1772 O O . SER A 1 243 ? 94.636 -1.549 -4.772 1.00 49.36 265 SER A O 1
ATOM 1775 N N . ASN A 1 244 ? 92.464 -1.534 -4.194 1.00 48.08 266 ASN A N 1
ATOM 1776 C CA . ASN A 1 244 ? 92.102 -0.735 -5.340 1.00 43.55 266 ASN A CA 1
ATOM 1777 C C . ASN A 1 244 ? 92.642 0.683 -5.254 1.00 44.90 266 ASN A C 1
ATOM 1778 O O . ASN A 1 244 ? 93.002 1.274 -6.272 1.00 49.92 266 ASN A O 1
ATOM 1783 N N . GLU A 1 245 ? 92.665 1.246 -4.051 1.00 44.69 267 GLU A N 1
ATOM 1784 C CA . GLU A 1 245 ? 93.139 2.619 -3.828 1.00 44.44 267 GLU A CA 1
ATOM 1785 C C . GLU A 1 245 ? 94.653 2.733 -4.011 1.00 44.01 267 GLU A C 1
ATOM 1786 O O . GLU A 1 245 ? 95.146 3.693 -4.626 1.00 46.76 267 GLU A O 1
ATOM 1792 N N . VAL A 1 246 ? 95.404 1.797 -3.443 1.00 43.97 268 VAL A N 1
ATOM 1793 C CA . VAL A 1 246 ? 96.883 1.780 -3.659 1.00 44.94 268 VAL A CA 1
ATOM 1794 C C . VAL A 1 246 ? 97.212 1.751 -5.170 1.00 45.84 268 VAL A C 1
ATOM 1795 O O . VAL A 1 246 ? 97.998 2.539 -5.663 1.00 49.72 268 VAL A O 1
ATOM 1799 N N . GLY A 1 247 ? 96.576 0.857 -5.904 1.00 47.83 269 GLY A N 1
ATOM 1800 C CA . GLY A 1 247 ? 96.876 0.686 -7.335 1.00 49.68 269 GLY A CA 1
ATOM 1801 C C . GLY A 1 247 ? 96.347 1.796 -8.214 1.00 49.26 269 GLY A C 1
ATOM 1802 O O . GLY A 1 247 ? 97.105 2.419 -8.921 1.00 50.22 269 GLY A O 1
ATOM 1803 N N . SER A 1 248 ? 95.060 2.077 -8.136 1.00 45.64 270 SER A N 1
ATOM 1804 C CA . SER A 1 248 ? 94.448 3.140 -8.978 1.00 52.10 270 SER A CA 1
ATOM 1805 C C . SER A 1 248 ? 94.676 4.560 -8.563 1.00 49.64 270 SER A C 1
ATOM 1806 O O . SER A 1 248 ? 94.681 5.381 -9.411 1.00 65.87 270 SER A O 1
ATOM 1809 N N . ALA A 1 249 ? 94.771 4.862 -7.279 1.00 50.58 271 ALA A N 1
ATOM 1810 C CA . ALA A 1 249 ? 94.923 6.248 -6.815 1.00 48.77 271 ALA A CA 1
ATOM 1811 C C . ALA A 1 249 ? 96.340 6.586 -6.393 1.00 46.87 271 ALA A C 1
ATOM 1812 O O . ALA A 1 249 ? 96.917 7.513 -6.930 1.00 45.80 271 ALA A O 1
ATOM 1814 N N . LYS A 1 250 ? 96.887 5.888 -5.396 1.00 46.62 272 LYS A N 1
ATOM 1815 C CA . LYS A 1 250 ? 98.107 6.370 -4.751 1.00 43.86 272 LYS A CA 1
ATOM 1816 C C . LYS A 1 250 ? 99.319 6.250 -5.699 1.00 46.09 272 LYS A C 1
ATOM 1817 O O . LYS A 1 250 ? 100.202 7.125 -5.692 1.00 45.74 272 LYS A O 1
ATOM 1823 N N . ILE A 1 251 ? 99.353 5.171 -6.487 1.00 44.00 273 ILE A N 1
ATOM 1824 C CA . ILE A 1 251 ? 100.428 4.935 -7.420 1.00 45.67 273 ILE A CA 1
ATOM 1825 C C . ILE A 1 251 ? 100.074 5.560 -8.779 1.00 47.71 273 ILE A C 1
ATOM 1826 O O . ILE A 1 251 ? 100.863 6.354 -9.324 1.00 52.22 273 ILE A O 1
ATOM 1831 N N . THR A 1 252 ? 98.876 5.284 -9.289 1.00 50.83 274 THR A N 1
ATOM 1832 C CA . THR A 1 252 ? 98.528 5.642 -10.687 1.00 52.87 274 THR A CA 1
ATOM 1833 C C . THR A 1 252 ? 98.431 7.144 -10.855 1.00 52.79 274 THR A C 1
ATOM 1834 O O . THR A 1 252 ? 98.980 7.676 -11.816 1.00 53.60 274 THR A O 1
ATOM 1838 N N . ASP A 1 253 ? 97.836 7.836 -9.890 1.00 52.33 275 ASP A N 1
ATOM 1839 C CA . ASP A 1 253 ? 97.451 9.243 -10.106 1.00 54.17 275 ASP A CA 1
ATOM 1840 C C . ASP A 1 253 ? 98.662 10.193 -10.195 1.00 52.19 275 ASP A C 1
ATOM 1841 O O . ASP A 1 253 ? 98.656 11.118 -11.036 1.00 54.32 275 ASP A O 1
ATOM 1846 N N . PRO A 1 254 ? 99.669 10.010 -9.324 1.00 47.04 276 PRO A N 1
ATOM 1847 C CA . PRO A 1 254 ? 100.919 10.791 -9.475 1.00 48.68 276 PRO A CA 1
ATOM 1848 C C . PRO A 1 254 ? 101.703 10.473 -10.779 1.00 47.89 276 PRO A C 1
ATOM 1849 O O . PRO A 1 254 ? 102.299 11.360 -11.393 1.00 50.42 276 PRO A O 1
ATOM 1853 N N . VAL A 1 255 ? 101.655 9.224 -11.224 1.00 50.16 277 VAL A N 1
ATOM 1854 C CA . VAL A 1 255 ? 102.308 8.838 -12.474 1.00 51.92 277 VAL A CA 1
ATOM 1855 C C . VAL A 1 255 ? 101.577 9.462 -13.613 1.00 53.80 277 VAL A C 1
ATOM 1856 O O . VAL A 1 255 ? 102.222 9.931 -14.523 1.00 57.54 277 VAL A O 1
ATOM 1860 N N . THR A 1 256 ? 100.245 9.536 -13.565 1.00 55.90 278 THR A N 1
ATOM 1861 C CA . THR A 1 256 ? 99.533 10.167 -14.691 1.00 53.53 278 THR A CA 1
ATOM 1862 C C . THR A 1 256 ? 99.975 11.636 -14.806 1.00 52.88 278 THR A C 1
ATOM 1863 O O . THR A 1 256 ? 100.317 12.120 -15.899 1.00 63.30 278 THR A O 1
ATOM 1867 N N . ALA A 1 257 ? 100.013 12.318 -13.665 1.00 52.14 279 ALA A N 1
ATOM 1868 C CA . ALA A 1 257 ? 100.388 13.729 -13.584 1.00 52.18 279 ALA A CA 1
ATOM 1869 C C . ALA A 1 257 ? 101.798 13.922 -14.099 1.00 54.92 279 ALA A C 1
ATOM 1870 O O . ALA A 1 257 ? 102.048 14.826 -14.883 1.00 66.22 279 ALA A O 1
ATOM 1872 N N . TRP A 1 258 ? 102.714 13.051 -13.665 1.00 56.09 280 TRP A N 1
ATOM 1873 C CA . TRP A 1 258 ? 104.106 13.058 -14.126 1.00 54.31 280 TRP A CA 1
ATOM 1874 C C . TRP A 1 258 ? 104.232 12.898 -15.602 1.00 54.58 280 TRP A C 1
ATOM 1875 O O . TRP A 1 258 ? 104.991 13.628 -16.232 1.00 53.28 280 TRP A O 1
ATOM 1886 N N . ASN A 1 259 ? 103.483 11.954 -16.165 1.00 55.75 281 ASN A N 1
ATOM 1887 C CA . ASN A 1 259 ? 103.484 11.755 -17.628 1.00 62.10 281 ASN A CA 1
ATOM 1888 C C . ASN A 1 259 ? 103.055 12.992 -18.443 1.00 62.83 281 ASN A C 1
ATOM 1889 O O . ASN A 1 259 ? 103.657 13.267 -19.454 1.00 60.26 281 ASN A O 1
ATOM 1894 N N . GLY A 1 260 ? 102.046 13.730 -17.978 1.00 66.45 282 GLY A N 1
ATOM 1895 C CA . GLY A 1 260 ? 101.697 15.003 -18.571 1.00 65.82 282 GLY A CA 1
ATOM 1896 C C . GLY A 1 260 ? 102.691 16.141 -18.293 1.00 68.82 282 GLY A C 1
ATOM 1897 O O . GLY A 1 260 ? 102.545 17.192 -18.884 1.00 63.65 282 GLY A O 1
ATOM 1898 N N . SER A 1 261 ? 103.709 15.959 -17.431 1.00 65.56 283 SER A N 1
ATOM 1899 C CA . SER A 1 261 ? 104.558 17.102 -16.996 1.00 62.08 283 SER A CA 1
ATOM 1900 C C . SER A 1 261 ? 105.904 17.282 -17.729 1.00 61.14 283 SER A C 1
ATOM 1901 O O . SER A 1 261 ? 106.202 16.595 -18.693 1.00 61.95 283 SER A O 1
ATOM 1904 N N . ASN A 1 262 ? 106.721 18.206 -17.235 1.00 61.93 284 ASN A N 1
ATOM 1905 C CA . ASN A 1 262 ? 108.094 18.423 -17.723 1.00 65.94 284 ASN A CA 1
ATOM 1906 C C . ASN A 1 262 ? 109.091 17.316 -17.318 1.00 67.75 284 ASN A C 1
ATOM 1907 O O . ASN A 1 262 ? 110.224 17.333 -17.774 1.00 77.31 284 ASN A O 1
ATOM 1912 N N . LYS A 1 263 ? 108.675 16.378 -16.465 1.00 64.12 285 LYS A N 1
ATOM 1913 C CA . LYS A 1 263 ? 109.498 15.244 -15.995 1.00 61.59 285 LYS A CA 1
ATOM 1914 C C . LYS A 1 263 ? 110.831 15.643 -15.312 1.00 63.70 285 LYS A C 1
ATOM 1915 O O . LYS A 1 263 ? 111.845 14.979 -15.443 1.00 64.19 285 LYS A O 1
ATOM 1921 N N . ASP A 1 264 ? 110.770 16.726 -14.552 1.00 63.91 286 ASP A N 1
ATOM 1922 C CA . ASP A 1 264 ? 111.864 17.247 -13.761 1.00 65.56 286 ASP A CA 1
ATOM 1923 C C . ASP A 1 264 ? 111.496 17.075 -12.273 1.00 61.96 286 ASP A C 1
ATOM 1924 O O . ASP A 1 264 ? 110.664 17.841 -11.727 1.00 57.34 286 ASP A O 1
ATOM 1929 N N . ALA A 1 265 ? 112.074 16.030 -11.653 1.00 62.50 287 ALA A N 1
ATOM 1930 C CA . ALA A 1 265 ? 111.858 15.661 -10.226 1.00 61.78 287 ALA A CA 1
ATOM 1931 C C . ALA A 1 265 ? 112.372 16.726 -9.248 1.00 63.30 287 ALA A C 1
ATOM 1932 O O . ALA A 1 265 ? 111.899 16.789 -8.128 1.00 62.75 287 ALA A O 1
ATOM 1934 N N . THR A 1 266 ? 113.298 17.572 -9.692 1.00 64.12 288 THR A N 1
ATOM 1935 C CA . THR A 1 266 ? 113.795 18.708 -8.879 1.00 69.11 288 THR A CA 1
ATOM 1936 C C . THR A 1 266 ? 112.936 19.995 -8.933 1.00 67.37 288 THR A C 1
ATOM 1937 O O . THR A 1 266 ? 113.153 20.917 -8.164 1.00 71.69 288 THR A O 1
ATOM 1941 N N . ASP A 1 267 ? 111.964 20.063 -9.837 1.00 72.74 289 ASP A N 1
ATOM 1942 C CA . ASP A 1 267 ? 111.104 21.256 -9.963 1.00 68.51 289 ASP A CA 1
ATOM 1943 C C . ASP A 1 267 ? 110.048 21.233 -8.848 1.00 65.68 289 ASP A C 1
ATOM 1944 O O . ASP A 1 267 ? 109.156 20.388 -8.865 1.00 56.50 289 ASP A O 1
ATOM 1949 N N . PRO A 1 268 ? 110.124 22.190 -7.900 1.00 64.22 290 PRO A N 1
ATOM 1950 C CA . PRO A 1 268 ? 109.158 22.207 -6.802 1.00 64.56 290 PRO A CA 1
ATOM 1951 C C . PRO A 1 268 ? 107.649 22.286 -7.200 1.00 63.35 290 PRO A C 1
ATOM 1952 O O . PRO A 1 268 ? 106.804 22.032 -6.358 1.00 57.93 290 PRO A O 1
ATOM 1956 N N . ASN A 1 269 ? 107.313 22.642 -8.442 1.00 66.16 291 ASN A N 1
ATOM 1957 C CA . ASN A 1 269 ? 105.900 22.625 -8.882 1.00 67.20 291 ASN A CA 1
ATOM 1958 C C . ASN A 1 269 ? 105.483 21.488 -9.801 1.00 62.13 291 ASN A C 1
ATOM 1959 O O . ASN A 1 269 ? 104.363 21.504 -10.337 1.00 60.25 291 ASN A O 1
ATOM 1964 N N . ASN A 1 270 ? 106.353 20.491 -9.946 1.00 57.05 292 ASN A N 1
ATOM 1965 C CA . ASN A 1 270 ? 106.018 19.328 -10.742 1.00 57.11 292 ASN A CA 1
ATOM 1966 C C . ASN A 1 270 ? 104.757 18.668 -10.200 1.00 53.90 292 ASN A C 1
ATOM 1967 O O . ASN A 1 270 ? 104.709 18.307 -9.036 1.00 49.73 292 ASN A O 1
ATOM 1972 N N . PRO A 1 271 ? 103.710 18.585 -11.034 1.00 55.31 293 PRO A N 1
ATOM 1973 C CA . PRO A 1 271 ? 102.440 18.037 -10.534 1.00 57.18 293 PRO A CA 1
ATOM 1974 C C . PRO A 1 271 ? 102.498 16.543 -10.142 1.00 54.91 293 PRO A C 1
ATOM 1975 O O . PRO A 1 271 ? 101.758 16.101 -9.275 1.00 56.70 293 PRO A O 1
ATOM 1979 N N . GLY A 1 272 ? 103.358 15.772 -10.781 1.00 53.21 294 GLY A N 1
ATOM 1980 C CA . GLY A 1 272 ? 103.571 14.419 -10.346 1.00 53.09 294 GLY A CA 1
ATOM 1981 C C . GLY A 1 272 ? 104.152 14.376 -8.943 1.00 47.76 294 GLY A C 1
ATOM 1982 O O . GLY A 1 272 ? 103.609 13.685 -8.071 1.00 46.80 294 GLY A O 1
ATOM 1983 N N . VAL A 1 273 ? 105.272 15.075 -8.739 1.00 48.64 295 VAL A N 1
ATOM 1984 C CA . VAL A 1 273 ? 105.904 15.079 -7.416 1.00 50.20 295 VAL A CA 1
ATOM 1985 C C . VAL A 1 273 ? 104.866 15.521 -6.407 1.00 49.34 295 VAL A C 1
ATOM 1986 O O . VAL A 1 273 ? 104.638 14.805 -5.436 1.00 52.56 295 VAL A O 1
ATOM 1990 N N . LEU A 1 274 ? 104.190 16.650 -6.668 1.00 48.94 296 LEU A N 1
ATOM 1991 C CA . LEU A 1 274 ? 103.229 17.210 -5.706 1.00 50.06 296 LEU A CA 1
ATOM 1992 C C . LEU A 1 274 ? 102.088 16.259 -5.376 1.00 47.74 296 LEU A C 1
ATOM 1993 O O . LEU A 1 274 ? 101.570 16.343 -4.280 1.00 44.48 296 LEU A O 1
ATOM 1998 N N . ALA A 1 275 ? 101.690 15.359 -6.286 1.00 48.83 297 ALA A N 1
ATOM 1999 C CA . ALA A 1 275 ? 100.588 14.426 -5.978 1.00 47.73 297 ALA A CA 1
ATOM 2000 C C . ALA A 1 275 ? 101.042 13.240 -5.124 1.00 44.79 297 ALA A C 1
ATOM 2001 O O . ALA A 1 275 ? 100.199 12.495 -4.643 1.00 46.37 297 ALA A O 1
ATOM 2003 N N . VAL A 1 276 ? 102.344 13.036 -4.941 1.00 45.87 298 VAL A N 1
ATOM 2004 C CA . VAL A 1 276 ? 102.835 11.840 -4.173 1.00 43.96 298 VAL A CA 1
ATOM 2005 C C . VAL A 1 276 ? 102.651 12.022 -2.679 1.00 43.61 298 VAL A C 1
ATOM 2006 O O . VAL A 1 276 ? 103.328 12.823 -2.069 1.00 43.19 298 VAL A O 1
ATOM 2010 N N . GLU A 1 277 ? 101.719 11.297 -2.082 1.00 45.97 299 GLU A N 1
ATOM 2011 C CA . GLU A 1 277 ? 101.548 11.329 -0.646 1.00 44.74 299 GLU A CA 1
ATOM 2012 C C . GLU A 1 277 ? 102.821 10.857 0.112 1.00 44.31 299 GLU A C 1
ATOM 2013 O O . GLU A 1 277 ? 103.312 9.777 -0.159 1.00 48.38 299 GLU A O 1
ATOM 2019 N N . SER A 1 278 ? 103.298 11.656 1.078 1.00 44.78 300 SER A N 1
ATOM 2020 C CA . SER A 1 278 ? 104.491 11.393 1.912 1.00 41.72 300 SER A CA 1
ATOM 2021 C C . SER A 1 278 ? 105.790 11.602 1.130 1.00 45.36 300 SER A C 1
ATOM 2022 O O . SER A 1 278 ? 106.820 11.118 1.505 1.00 43.26 300 SER A O 1
ATOM 2025 N N . TRP A 1 279 ? 105.765 12.405 0.087 1.00 42.89 301 TRP A N 1
ATOM 2026 C CA . TRP A 1 279 ? 107.003 12.857 -0.467 1.00 44.71 301 TRP A CA 1
ATOM 2027 C C . TRP A 1 279 ? 107.829 13.752 0.411 1.00 44.71 301 TRP A C 1
ATOM 2028 O O . TRP A 1 279 ? 109.047 13.838 0.226 1.00 50.11 301 TRP A O 1
ATOM 2039 N N . TYR A 1 280 ? 107.237 14.442 1.368 1.00 43.75 302 TYR A N 1
ATOM 2040 C CA . TYR A 1 280 ? 108.078 15.296 2.229 1.00 42.44 302 TYR A CA 1
ATOM 2041 C C . TYR A 1 280 ? 109.151 14.471 2.938 1.00 43.73 302 TYR A C 1
ATOM 2042 O O . TYR A 1 280 ? 110.317 14.879 3.025 1.00 44.86 302 TYR A O 1
ATOM 2051 N N . SER A 1 281 ? 108.758 13.286 3.405 1.00 43.27 303 SER A N 1
ATOM 2052 C CA . SER A 1 281 ? 109.597 12.453 4.217 1.00 42.75 303 SER A CA 1
ATOM 2053 C C . SER A 1 281 ? 110.099 11.223 3.472 1.00 43.89 303 SER A C 1
ATOM 2054 O O . SER A 1 281 ? 110.878 10.433 4.054 1.00 40.00 303 SER A O 1
ATOM 2057 N N . TRP A 1 282 ? 109.674 11.054 2.224 1.00 40.43 304 TRP A N 1
ATOM 2058 C CA . TRP A 1 282 ? 109.982 9.821 1.449 1.00 43.00 304 TRP A CA 1
ATOM 2059 C C . TRP A 1 282 ? 109.457 8.592 2.170 1.00 43.23 304 TRP A C 1
ATOM 2060 O O . TRP A 1 282 ? 110.196 7.668 2.430 1.00 44.94 304 TRP A O 1
ATOM 2071 N N . ASN A 1 283 ? 108.183 8.589 2.547 1.00 43.38 305 ASN A N 1
ATOM 2072 C CA . ASN A 1 283 ? 107.612 7.462 3.248 1.00 44.90 305 ASN A CA 1
ATOM 2073 C C . ASN A 1 283 ? 106.609 6.776 2.356 1.00 43.07 305 ASN A C 1
ATOM 2074 O O . ASN A 1 283 ? 105.876 5.932 2.816 1.00 42.39 305 ASN A O 1
ATOM 2079 N N . SER A 1 284 ? 106.601 7.088 1.077 1.00 41.69 306 SER A N 1
ATOM 2080 C CA . SER A 1 284 ? 105.461 6.696 0.249 1.00 43.97 306 SER A CA 1
ATOM 2081 C C . SER A 1 284 ? 105.404 5.188 0.033 1.00 46.63 306 SER A C 1
ATOM 2082 O O . SER A 1 284 ? 104.360 4.539 0.297 1.00 44.24 306 SER A O 1
ATOM 2085 N N . LEU A 1 285 ? 106.519 4.637 -0.429 1.00 43.25 307 LEU A N 1
ATOM 2086 C CA . LEU A 1 285 ? 106.614 3.182 -0.648 1.00 44.49 307 LEU A CA 1
ATOM 2087 C C . LEU A 1 285 ? 106.419 2.381 0.627 1.00 41.46 307 LEU A C 1
ATOM 2088 O O . LEU A 1 285 ? 105.784 1.348 0.578 1.00 41.25 307 LEU A O 1
ATOM 2093 N N . ASP A 1 286 ? 106.933 2.829 1.763 1.00 41.88 308 ASP A N 1
ATOM 2094 C CA . ASP A 1 286 ? 106.618 2.133 3.041 1.00 47.22 308 ASP A CA 1
ATOM 2095 C C . ASP A 1 286 ? 105.093 2.188 3.302 1.00 45.71 308 ASP A C 1
ATOM 2096 O O . ASP A 1 286 ? 104.472 1.182 3.685 1.00 43.23 308 ASP A O 1
ATOM 2101 N N . ASP A 1 287 ? 104.477 3.345 3.066 1.00 39.94 309 ASP A N 1
ATOM 2102 C CA . ASP A 1 287 ? 103.021 3.454 3.239 1.00 41.34 309 ASP A CA 1
ATOM 2103 C C . ASP A 1 287 ? 102.312 2.424 2.379 1.00 42.27 309 ASP A C 1
ATOM 2104 O O . ASP A 1 287 ? 101.493 1.651 2.873 1.00 41.13 309 ASP A O 1
ATOM 2109 N N . TYR A 1 288 ? 102.652 2.380 1.091 1.00 41.84 310 TYR A N 1
ATOM 2110 C CA . TYR A 1 288 ? 101.887 1.540 0.183 1.00 42.27 310 TYR A CA 1
ATOM 2111 C C . TYR A 1 288 ? 102.030 0.062 0.519 1.00 44.17 310 TYR A C 1
ATOM 2112 O O . TYR A 1 288 ? 101.042 -0.668 0.534 1.00 47.90 310 TYR A O 1
ATOM 2121 N N . LYS A 1 289 ? 103.260 -0.372 0.782 1.00 49.91 311 LYS A N 1
ATOM 2122 C CA . LYS A 1 289 ? 103.537 -1.691 1.307 1.00 49.66 311 LYS A CA 1
ATOM 2123 C C . LYS A 1 289 ? 102.734 -1.944 2.576 1.00 48.33 311 LYS A C 1
ATOM 2124 O O . LYS A 1 289 ? 102.156 -3.043 2.744 1.00 43.47 311 LYS A O 1
ATOM 2130 N N . ASN A 1 290 ? 102.708 -0.962 3.489 1.00 44.44 312 ASN A N 1
ATOM 2131 C CA . ASN A 1 290 ? 101.998 -1.217 4.756 1.00 43.43 312 ASN A CA 1
ATOM 2132 C C . ASN A 1 290 ? 100.480 -1.361 4.532 1.00 43.55 312 ASN A C 1
ATOM 2133 O O . ASN A 1 290 ? 99.847 -2.199 5.175 1.00 43.47 312 ASN A O 1
ATOM 2138 N N . ASN A 1 291 ? 99.922 -0.575 3.615 1.00 38.59 313 ASN A N 1
ATOM 2139 C CA . ASN A 1 291 ? 98.549 -0.773 3.210 1.00 40.84 313 ASN A CA 1
ATOM 2140 C C . ASN A 1 291 ? 98.226 -2.205 2.708 1.00 44.62 313 ASN A C 1
ATOM 2141 O O . ASN A 1 291 ? 97.125 -2.730 2.925 1.00 44.18 313 ASN A O 1
ATOM 2146 N N . ILE A 1 292 ? 99.166 -2.847 2.030 1.00 45.32 314 ILE A N 1
ATOM 2147 C CA . ILE A 1 292 ? 98.903 -4.213 1.582 1.00 44.40 314 ILE A CA 1
ATOM 2148 C C . ILE A 1 292 ? 99.182 -5.168 2.742 1.00 43.53 314 ILE A C 1
ATOM 2149 O O . ILE A 1 292 ? 98.507 -6.147 2.873 1.00 46.61 314 ILE A O 1
ATOM 2154 N N . VAL A 1 293 ? 100.102 -4.841 3.646 1.00 46.25 315 VAL A N 1
ATOM 2155 C CA . VAL A 1 293 ? 100.306 -5.667 4.865 1.00 44.67 315 VAL A CA 1
ATOM 2156 C C . VAL A 1 293 ? 98.987 -5.688 5.656 1.00 44.83 315 VAL A C 1
ATOM 2157 O O . VAL A 1 293 ? 98.612 -6.688 6.206 1.00 47.84 315 VAL A O 1
ATOM 2161 N N . SER A 1 294 ? 98.258 -4.596 5.673 1.00 42.06 316 SER A N 1
ATOM 2162 C CA . SER A 1 294 ? 96.953 -4.570 6.309 1.00 44.39 316 SER A CA 1
ATOM 2163 C C . SER A 1 294 ? 96.027 -5.652 5.757 1.00 49.04 316 SER A C 1
ATOM 2164 O O . SER A 1 294 ? 95.332 -6.315 6.540 1.00 50.26 316 SER A O 1
ATOM 2167 N N . ILE A 1 295 ? 96.032 -5.847 4.431 1.00 47.82 317 ILE A N 1
ATOM 2168 C CA . ILE A 1 295 ? 95.204 -6.914 3.823 1.00 50.57 317 ILE A CA 1
ATOM 2169 C C . ILE A 1 295 ? 95.655 -8.310 4.301 1.00 49.41 317 ILE A C 1
ATOM 2170 O O . ILE A 1 295 ? 94.852 -9.196 4.611 1.00 54.40 317 ILE A O 1
ATOM 2175 N N . LYS A 1 296 ? 96.965 -8.467 4.327 1.00 47.91 318 LYS A N 1
ATOM 2176 C CA . LYS A 1 296 ? 97.637 -9.706 4.615 1.00 47.79 318 LYS A CA 1
ATOM 2177 C C . LYS A 1 296 ? 97.344 -10.138 6.025 1.00 49.68 318 LYS A C 1
ATOM 2178 O O . LYS A 1 296 ? 96.996 -11.279 6.265 1.00 54.37 318 LYS A O 1
ATOM 2184 N N . ASN A 1 297 ? 97.453 -9.206 6.944 1.00 50.05 319 ASN A N 1
ATOM 2185 C CA . ASN A 1 297 ? 97.110 -9.433 8.349 1.00 49.64 319 ASN A CA 1
ATOM 2186 C C . ASN A 1 297 ? 95.692 -9.851 8.486 1.00 47.33 319 ASN A C 1
ATOM 2187 O O . ASN A 1 297 ? 95.395 -10.765 9.253 1.00 52.59 319 ASN A O 1
ATOM 2192 N N . ALA A 1 298 ? 94.808 -9.132 7.773 1.00 47.54 320 ALA A N 1
ATOM 2193 C CA . ALA A 1 298 ? 93.366 -9.402 7.785 1.00 47.62 320 ALA A CA 1
ATOM 2194 C C . ALA A 1 298 ? 93.052 -10.822 7.296 1.00 51.28 320 ALA A C 1
ATOM 2195 O O . ALA A 1 298 ? 92.175 -11.465 7.862 1.00 56.92 320 ALA A O 1
ATOM 2197 N N . TYR A 1 299 ? 93.727 -11.267 6.229 1.00 46.36 321 TYR A N 1
ATOM 2198 C CA . TYR A 1 299 ? 93.381 -12.492 5.535 1.00 46.69 321 TYR A CA 1
ATOM 2199 C C . TYR A 1 299 ? 93.876 -13.685 6.353 1.00 51.89 321 TYR A C 1
ATOM 2200 O O . TYR A 1 299 ? 93.236 -14.733 6.372 1.00 53.18 321 TYR A O 1
ATOM 2209 N N . PHE A 1 300 ? 95.058 -13.539 6.961 1.00 50.97 322 PHE A N 1
ATOM 2210 C CA . PHE A 1 300 ? 95.667 -14.625 7.720 1.00 51.91 322 PHE A CA 1
ATOM 2211 C C . PHE A 1 300 ? 95.324 -14.532 9.203 1.00 52.06 322 PHE A C 1
ATOM 2212 O O . PHE A 1 300 ? 95.696 -15.387 9.962 1.00 56.25 322 PHE A O 1
ATOM 2220 N N . GLY A 1 301 ? 94.643 -13.482 9.631 1.00 53.78 323 GLY A N 1
ATOM 2221 C CA . GLY A 1 301 ? 94.090 -13.474 10.980 1.00 54.52 323 GLY A CA 1
ATOM 2222 C C . GLY A 1 301 ? 95.033 -13.166 12.117 1.00 54.00 323 GLY A C 1
ATOM 2223 O O . GLY A 1 301 ? 94.794 -13.593 13.226 1.00 59.32 323 GLY A O 1
ATOM 2224 N N . GLY A 1 302 ? 96.086 -12.401 11.849 1.00 53.68 324 GLY A N 1
ATOM 2225 C CA . GLY A 1 302 ? 96.956 -11.864 12.905 1.00 54.82 324 GLY A CA 1
ATOM 2226 C C . GLY A 1 302 ? 97.952 -10.854 12.341 1.00 54.65 324 GLY A C 1
ATOM 2227 O O . GLY A 1 302 ? 98.226 -10.857 11.149 1.00 55.70 324 GLY A O 1
ATOM 2228 N N . ARG A 1 303 ? 98.480 -9.962 13.158 1.00 57.04 325 ARG A N 1
ATOM 2229 C CA . ARG A 1 303 ? 99.557 -9.071 12.651 1.00 59.40 325 ARG A CA 1
ATOM 2230 C C . ARG A 1 303 ? 100.824 -9.861 12.222 1.00 57.32 325 ARG A C 1
ATOM 2231 O O . ARG A 1 303 ? 101.279 -10.771 12.922 1.00 57.08 325 ARG A O 1
ATOM 2239 N N . ASP A 1 304 ? 101.342 -9.547 11.037 1.00 58.84 326 ASP A N 1
ATOM 2240 C CA . ASP A 1 304 ? 102.586 -10.133 10.542 1.00 64.54 326 ASP A CA 1
ATOM 2241 C C . ASP A 1 304 ? 102.475 -11.656 10.310 1.00 63.67 326 ASP A C 1
ATOM 2242 O O . ASP A 1 304 ? 103.472 -12.318 10.105 1.00 57.75 326 ASP A O 1
ATOM 2247 N N . LEU A 1 305 ? 101.257 -12.190 10.296 1.00 59.09 327 LEU A N 1
ATOM 2248 C CA . LEU A 1 305 ? 101.084 -13.589 9.944 1.00 59.66 327 LEU A CA 1
ATOM 2249 C C . LEU A 1 305 ? 101.107 -13.800 8.418 1.00 56.06 327 LEU A C 1
ATOM 2250 O O . LEU A 1 305 ? 100.822 -12.908 7.629 1.00 56.62 327 LEU A O 1
ATOM 2255 N N . ASP A 1 306 ? 101.416 -15.009 8.022 1.00 54.73 328 ASP A N 1
ATOM 2256 C CA . ASP A 1 306 ? 101.379 -15.408 6.627 1.00 57.98 328 ASP A CA 1
ATOM 2257 C C . ASP A 1 306 ? 100.844 -16.841 6.506 1.00 55.89 328 ASP A C 1
ATOM 2258 O O . ASP A 1 306 ? 100.423 -17.409 7.500 1.00 54.04 328 ASP A O 1
ATOM 2263 N N . GLU A 1 307 ? 100.856 -17.413 5.307 1.00 59.64 329 GLU A N 1
ATOM 2264 C CA . GLU A 1 307 ? 100.226 -18.735 5.082 1.00 65.44 329 GLU A CA 1
ATOM 2265 C C . GLU A 1 307 ? 100.792 -19.789 6.031 1.00 71.12 329 GLU A C 1
ATOM 2266 O O . GLU A 1 307 ? 100.040 -20.585 6.620 1.00 69.41 329 GLU A O 1
ATOM 2272 N N . GLU A 1 308 ? 102.124 -19.787 6.168 1.00 73.37 330 GLU A N 1
ATOM 2273 C CA . GLU A 1 308 ? 102.833 -20.780 6.999 1.00 77.25 330 GLU A CA 1
ATOM 2274 C C . GLU A 1 308 ? 102.677 -20.526 8.522 1.00 70.54 330 GLU A C 1
ATOM 2275 O O . GLU A 1 308 ? 103.152 -21.301 9.304 1.00 77.49 330 GLU A O 1
ATOM 2281 N N . SER A 1 309 ? 101.973 -19.478 8.929 1.00 66.78 331 SER A N 1
ATOM 2282 C CA . SER A 1 309 ? 101.778 -19.159 10.343 1.00 66.92 331 SER A CA 1
ATOM 2283 C C . SER A 1 309 ? 100.352 -18.661 10.679 1.00 67.72 331 SER A C 1
ATOM 2284 O O . SER A 1 309 ? 100.091 -18.143 11.787 1.00 61.35 331 SER A O 1
ATOM 2287 N N . ALA A 1 310 ? 99.441 -18.884 9.723 1.00 64.53 332 ALA A N 1
ATOM 2288 C CA . ALA A 1 310 ? 98.078 -18.364 9.748 1.00 62.81 332 ALA A CA 1
ATOM 2289 C C . ALA A 1 310 ? 97.276 -18.908 10.907 1.00 64.85 332 ALA A C 1
ATOM 2290 O O . ALA A 1 310 ? 97.473 -20.062 11.316 1.00 66.09 332 ALA A O 1
ATOM 2292 N N . SER A 1 311 ? 96.352 -18.090 11.406 1.00 64.11 333 SER A N 1
ATOM 2293 C CA . SER A 1 311 ? 95.322 -18.557 12.363 1.00 65.73 333 SER A CA 1
ATOM 2294 C C . SER A 1 311 ? 94.302 -19.532 11.718 1.00 65.40 333 SER A C 1
ATOM 2295 O O . SER A 1 311 ? 94.006 -19.436 10.531 1.00 63.22 333 SER A O 1
ATOM 2298 N N . GLU A 1 312 ? 93.774 -20.480 12.490 1.00 72.08 334 GLU A N 1
ATOM 2299 C CA . GLU A 1 312 ? 92.809 -21.417 11.946 1.00 71.86 334 GLU A CA 1
ATOM 2300 C C . GLU A 1 312 ? 91.438 -20.732 11.762 1.00 69.74 334 GLU A C 1
ATOM 2301 O O . GLU A 1 312 ? 90.627 -21.139 10.916 1.00 64.53 334 GLU A O 1
ATOM 2307 N N . SER A 1 313 ? 91.180 -19.700 12.551 1.00 67.47 335 SER A N 1
ATOM 2308 C CA 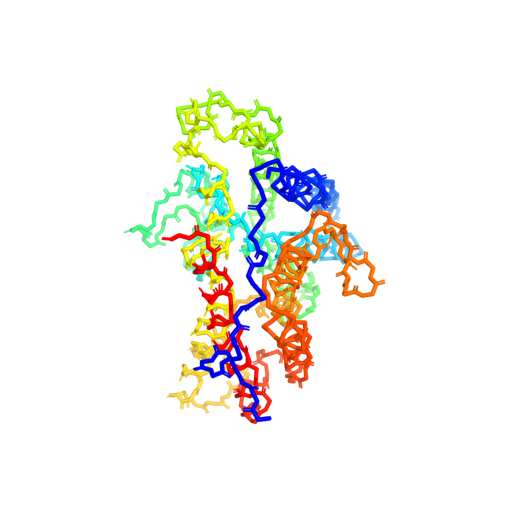. SER A 1 313 ? 90.032 -18.851 12.306 1.00 64.91 335 SER A CA 1
ATOM 2309 C C . SER A 1 313 ? 90.420 -17.602 11.518 1.00 62.44 335 SER A C 1
ATOM 2310 O O . SER A 1 313 ? 90.472 -16.497 12.039 1.00 63.91 335 SER A O 1
ATOM 2313 N N . SER A 1 314 ? 90.670 -17.817 10.233 1.00 61.40 336 SER A N 1
ATOM 2314 C CA . SER A 1 314 ? 91.019 -16.761 9.283 1.00 58.00 336 SER A CA 1
ATOM 2315 C C . SER A 1 314 ? 90.207 -16.916 8.032 1.00 56.39 336 SER A C 1
ATOM 2316 O O . SER A 1 314 ? 89.717 -18.015 7.744 1.00 55.07 336 SER A O 1
ATOM 2319 N N . LEU A 1 315 ? 90.117 -15.820 7.277 1.00 53.06 337 LEU A N 1
ATOM 2320 C CA . LEU A 1 315 ? 89.539 -15.838 5.944 1.00 53.97 337 LEU A CA 1
ATOM 2321 C C . LEU A 1 315 ? 90.324 -16.798 5.086 1.00 53.54 337 LEU A C 1
ATOM 2322 O O . LEU A 1 315 ? 89.753 -17.445 4.174 1.00 55.77 337 LEU A O 1
ATOM 2327 N N . HIS A 1 316 ? 91.627 -16.879 5.344 1.00 54.83 338 HIS A N 1
ATOM 2328 C CA . HIS A 1 316 ? 92.474 -17.855 4.658 1.00 56.67 338 HIS A CA 1
ATOM 2329 C C . HIS A 1 316 ? 91.973 -19.255 4.830 1.00 56.58 338 HIS A C 1
ATOM 2330 O O . HIS A 1 316 ? 91.809 -19.983 3.859 1.00 61.08 338 HIS A O 1
ATOM 2337 N N . ALA A 1 317 ? 91.709 -19.643 6.064 1.00 56.93 339 ALA A N 1
ATOM 2338 C CA . ALA A 1 317 ? 91.267 -20.998 6.331 1.00 58.55 339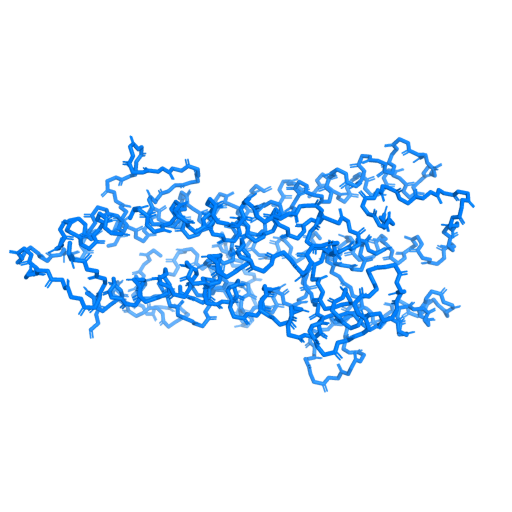 ALA A CA 1
ATOM 2339 C C . ALA A 1 317 ? 89.931 -21.226 5.642 1.00 60.45 339 ALA A C 1
ATOM 2340 O O . ALA A 1 317 ? 89.754 -22.243 4.992 1.00 61.44 339 ALA A O 1
ATOM 2342 N N . LEU A 1 318 ? 88.991 -20.285 5.764 1.00 62.15 340 LEU A N 1
ATOM 2343 C CA . LEU A 1 318 ? 87.666 -20.511 5.194 1.00 63.05 340 LEU A CA 1
ATOM 2344 C C . LEU A 1 318 ? 87.752 -20.589 3.669 1.00 64.30 340 LEU A C 1
ATOM 2345 O O . LEU A 1 318 ? 87.173 -21.487 3.065 1.00 63.27 340 LEU A O 1
ATOM 2350 N N . THR A 1 319 ? 88.518 -19.700 3.045 1.00 60.76 341 THR A N 1
ATOM 2351 C CA . THR A 1 319 ? 88.698 -19.780 1.591 1.00 57.98 341 THR A CA 1
ATOM 2352 C C . THR A 1 319 ? 89.340 -21.100 1.145 1.00 61.68 341 THR A C 1
ATOM 2353 O O . THR A 1 319 ? 88.899 -21.714 0.165 1.00 58.28 341 THR A O 1
ATOM 2357 N N . LYS A 1 320 ? 90.387 -21.535 1.850 1.00 61.44 342 LYS A N 1
ATOM 2358 C CA . LYS A 1 320 ? 91.023 -22.820 1.541 1.00 65.99 342 LYS A CA 1
ATOM 2359 C C . LYS A 1 320 ? 89.984 -23.949 1.514 1.00 66.85 342 LYS A C 1
ATOM 2360 O O . LYS A 1 320 ? 89.905 -24.716 0.541 1.00 67.82 342 LYS A O 1
ATOM 2374 N N . ILE A 1 322 ? 86.728 -23.693 1.099 1.00 64.40 344 ILE A N 1
ATOM 2375 C CA . ILE A 1 322 ? 85.741 -23.472 0.011 1.00 61.46 344 ILE A CA 1
ATOM 2376 C C . ILE A 1 322 ? 86.353 -23.798 -1.361 1.00 64.04 344 ILE A C 1
ATOM 2377 O O . ILE A 1 322 ? 85.757 -24.529 -2.174 1.00 66.84 344 ILE A O 1
ATOM 2382 N N . ASN A 1 323 ? 87.570 -23.307 -1.601 1.00 65.88 345 ASN A N 1
ATOM 2383 C CA . ASN A 1 323 ? 88.276 -23.560 -2.871 1.00 62.50 345 ASN A CA 1
ATOM 2384 C C . ASN A 1 323 ? 89.789 -23.434 -2.734 1.00 61.63 345 ASN A C 1
ATOM 2385 O O . ASN A 1 323 ? 90.303 -22.321 -2.788 1.00 60.03 345 ASN A O 1
ATOM 2390 N N . PRO A 1 324 ? 90.522 -24.562 -2.543 1.00 64.98 346 PRO A N 1
ATOM 2391 C CA . PRO A 1 324 ? 92.011 -24.459 -2.340 1.00 64.15 346 PRO A CA 1
ATOM 2392 C C . PRO A 1 324 ? 92.770 -23.635 -3.388 1.00 60.58 346 PRO A C 1
ATOM 2393 O O . PRO A 1 324 ? 93.744 -22.973 -3.036 1.00 65.73 346 PRO A O 1
ATOM 2397 N N . THR A 1 325 ? 92.311 -23.650 -4.639 1.00 59.69 347 THR A N 1
ATOM 2398 C CA . THR A 1 325 ? 92.973 -22.964 -5.736 1.00 59.96 347 THR A CA 1
ATOM 2399 C C . THR A 1 325 ? 92.827 -21.445 -5.574 1.00 58.49 347 THR A C 1
ATOM 2400 O O . THR A 1 325 ? 93.777 -20.715 -5.725 1.00 61.71 347 THR A O 1
ATOM 2404 N N . LEU A 1 326 ? 91.631 -20.976 -5.257 1.00 58.65 348 LEU A N 1
ATOM 2405 C CA . LEU A 1 326 ? 91.388 -19.569 -5.034 1.00 57.42 348 LEU A CA 1
ATOM 2406 C C . LEU A 1 326 ? 92.249 -19.099 -3.872 1.00 56.38 348 LEU A C 1
ATOM 2407 O O . LEU A 1 326 ? 92.877 -18.056 -3.969 1.00 58.75 348 LEU A O 1
ATOM 2412 N N . ASP A 1 327 ? 92.290 -19.850 -2.778 1.00 55.75 349 ASP A N 1
ATOM 2413 C CA . ASP A 1 327 ? 93.128 -19.445 -1.635 1.00 59.42 349 ASP A CA 1
ATOM 2414 C C . ASP A 1 327 ? 94.618 -19.378 -2.030 1.00 60.21 349 ASP A C 1
ATOM 2415 O O . ASP A 1 327 ? 95.367 -18.442 -1.687 1.00 58.05 349 ASP A O 1
ATOM 2420 N N . SER A 1 328 ? 95.042 -20.404 -2.742 1.00 62.01 350 SER A N 1
ATOM 2421 C CA . SER A 1 328 ? 96.413 -20.494 -3.161 1.00 61.85 350 SER A CA 1
ATOM 2422 C C . SER A 1 328 ? 96.713 -19.319 -4.084 1.00 58.49 350 SER A C 1
ATOM 2423 O O . SER A 1 328 ? 97.768 -18.717 -3.965 1.00 55.65 350 SER A O 1
ATOM 2426 N N . LEU A 1 329 ? 95.766 -18.940 -4.945 1.00 55.88 351 LEU A N 1
ATOM 2427 C CA . LEU A 1 329 ? 95.997 -17.785 -5.826 1.00 55.29 351 LEU A CA 1
ATOM 2428 C C . LEU A 1 329 ? 96.096 -16.428 -5.041 1.00 55.32 351 LEU A C 1
ATOM 2429 O O . LEU A 1 329 ? 96.800 -15.500 -5.477 1.00 53.40 351 LEU A O 1
ATOM 2442 N N . VAL A 1 331 ? 97.107 -16.261 -1.706 1.00 56.69 353 VAL A N 1
ATOM 2443 C CA . VAL A 1 331 ? 98.391 -16.309 -1.016 1.00 55.13 353 VAL A CA 1
ATOM 2444 C C . VAL A 1 331 ? 99.485 -15.723 -1.939 1.00 53.21 353 VAL A C 1
ATOM 2445 O O . VAL A 1 331 ? 100.184 -14.812 -1.543 1.00 49.55 353 VAL A O 1
ATOM 2449 N N . VAL A 1 332 ? 99.576 -16.223 -3.177 1.00 53.88 354 VAL A N 1
ATOM 2450 C CA . VAL A 1 332 ? 100.564 -15.770 -4.163 1.00 56.10 354 VAL A CA 1
ATOM 2451 C C . VAL A 1 332 ? 100.385 -14.268 -4.419 1.00 54.05 354 VAL A C 1
ATOM 2452 O O . VAL A 1 332 ? 101.338 -13.505 -4.416 1.00 55.54 354 VAL A O 1
ATOM 2456 N N . GLN A 1 333 ? 99.155 -13.820 -4.562 1.00 52.57 355 GLN A N 1
ATOM 2457 C CA . GLN A 1 333 ? 98.896 -12.466 -5.011 1.00 49.48 355 GLN A CA 1
ATOM 2458 C C . GLN A 1 333 ? 99.204 -11.420 -3.954 1.00 48.36 355 GLN A C 1
ATOM 2459 O O . GLN A 1 333 ? 99.659 -10.334 -4.305 1.00 48.97 355 GLN A O 1
ATOM 2465 N N . ILE A 1 334 ? 98.928 -11.701 -2.683 1.00 49.07 356 ILE A N 1
ATOM 2466 C CA . ILE A 1 334 ? 99.270 -10.742 -1.590 1.00 49.64 356 ILE A CA 1
ATOM 2467 C C . ILE A 1 334 ? 100.796 -10.503 -1.647 1.00 50.40 356 ILE A C 1
ATOM 2468 O O . ILE A 1 334 ? 101.286 -9.367 -1.734 1.00 46.17 356 ILE A O 1
ATOM 2473 N N . ASP A 1 335 ? 101.534 -11.604 -1.652 1.00 51.01 357 ASP A N 1
ATOM 2474 C CA . ASP A 1 335 ? 102.998 -11.534 -1.734 1.00 53.33 357 ASP A CA 1
ATOM 2475 C C . ASP A 1 335 ? 103.527 -10.923 -3.051 1.00 52.25 357 ASP A C 1
ATOM 2476 O O . ASP A 1 335 ? 104.486 -10.186 -3.030 1.00 51.93 357 ASP A O 1
ATOM 2481 N N . LYS A 1 336 ? 102.878 -11.183 -4.183 1.00 52.74 358 LYS A N 1
ATOM 2482 C CA . LYS A 1 336 ? 103.284 -10.577 -5.469 1.00 55.21 358 LYS A CA 1
ATOM 2483 C C . LYS A 1 336 ? 103.084 -9.041 -5.443 1.00 54.00 358 LYS A C 1
ATOM 2484 O O . LYS A 1 336 ? 103.851 -8.284 -6.009 1.00 55.97 358 LYS A O 1
ATOM 2490 N N . THR A 1 337 ? 102.071 -8.587 -4.725 1.00 49.41 359 THR A N 1
ATOM 2491 C CA . THR A 1 337 ? 101.710 -7.175 -4.727 1.00 51.58 359 THR A CA 1
ATOM 2492 C C . THR A 1 337 ? 102.690 -6.414 -3.857 1.00 48.51 359 THR A C 1
ATOM 2493 O O . THR A 1 337 ? 103.154 -5.366 -4.264 1.00 50.81 359 THR A O 1
ATOM 2497 N N . ILE A 1 338 ? 103.012 -6.966 -2.681 1.00 47.99 360 ILE A N 1
ATOM 2498 C CA . ILE A 1 338 ? 104.023 -6.422 -1.769 1.00 44.98 360 ILE A CA 1
ATOM 2499 C C . ILE A 1 338 ? 105.390 -6.431 -2.439 1.00 46.30 360 ILE A C 1
ATOM 2500 O O . ILE A 1 338 ? 106.127 -5.465 -2.378 1.00 46.14 360 ILE A O 1
ATOM 2505 N N . ASP A 1 339 ? 105.757 -7.547 -3.047 1.00 49.33 361 ASP A N 1
ATOM 2506 C CA . ASP A 1 339 ? 107.061 -7.614 -3.708 1.00 51.93 361 ASP A CA 1
ATOM 2507 C C . ASP A 1 339 ? 107.161 -6.552 -4.837 1.00 52.87 361 ASP A C 1
ATOM 2508 O O . ASP A 1 339 ? 108.224 -5.950 -5.013 1.00 54.06 361 ASP A O 1
ATOM 2513 N N . ALA A 1 340 ? 106.066 -6.337 -5.596 1.00 50.86 362 ALA A N 1
ATOM 2514 C CA . ALA A 1 340 ? 106.037 -5.379 -6.713 1.00 49.87 362 ALA A CA 1
ATOM 2515 C C . ALA A 1 340 ? 106.151 -3.945 -6.166 1.00 49.50 362 ALA A C 1
ATOM 2516 O O . ALA A 1 340 ? 106.884 -3.152 -6.682 1.00 49.90 362 ALA A O 1
ATOM 2518 N N . ILE A 1 341 ? 105.467 -3.654 -5.074 1.00 48.19 363 ILE A N 1
ATOM 2519 C CA . ILE A 1 341 ? 105.574 -2.348 -4.475 1.00 48.32 363 ILE A CA 1
ATOM 2520 C C . ILE A 1 341 ? 107.020 -2.131 -4.047 1.00 48.69 363 ILE A C 1
ATOM 2521 O O . ILE A 1 341 ? 107.568 -1.125 -4.435 1.00 47.59 363 ILE A O 1
ATOM 2526 N N . ASN A 1 342 ? 107.634 -3.092 -3.330 1.00 48.75 364 ASN A N 1
ATOM 2527 C CA . ASN A 1 342 ? 109.025 -2.990 -2.855 1.00 50.19 364 ASN A CA 1
ATOM 2528 C C . ASN A 1 342 ? 110.089 -2.860 -3.973 1.00 50.23 364 ASN A C 1
ATOM 2529 O O . ASN A 1 342 ? 111.157 -2.334 -3.741 1.00 51.52 364 ASN A O 1
ATOM 2534 N N . ALA A 1 343 ? 109.803 -3.354 -5.167 1.00 51.89 365 ALA A N 1
ATOM 2535 C CA . ALA A 1 343 ? 110.754 -3.311 -6.269 1.00 52.20 365 ALA A CA 1
ATOM 2536 C C . ALA A 1 343 ? 110.762 -1.929 -6.945 1.00 52.97 365 ALA A C 1
ATOM 2537 O O . ALA A 1 343 ? 111.707 -1.620 -7.701 1.00 52.72 365 ALA A O 1
ATOM 2539 N N . ILE A 1 344 ? 109.724 -1.116 -6.719 1.00 52.13 366 ILE A N 1
ATOM 2540 C CA . ILE A 1 344 ? 109.712 0.279 -7.259 1.00 49.88 366 ILE A CA 1
ATOM 2541 C C . ILE A 1 344 ? 110.877 1.053 -6.682 1.00 49.46 366 ILE A C 1
ATOM 2542 O O . ILE A 1 344 ? 111.215 0.930 -5.494 1.00 49.67 366 ILE A O 1
ATOM 2547 N N . GLY A 1 345 ? 111.473 1.872 -7.541 1.00 50.24 367 GLY A N 1
ATOM 2548 C CA . GLY A 1 345 ? 112.638 2.638 -7.171 1.00 48.37 367 GLY A CA 1
ATOM 2549 C C . GLY A 1 345 ? 112.353 3.638 -6.070 1.00 47.51 367 GLY A C 1
ATOM 2550 O O . GLY A 1 345 ? 111.397 4.354 -6.124 1.00 48.24 367 GLY A O 1
ATOM 2551 N N . TYR A 1 346 ? 113.251 3.708 -5.097 1.00 51.32 368 TYR A N 1
ATOM 2552 C CA . TYR A 1 346 ? 113.110 4.542 -3.921 1.00 46.15 368 TYR A CA 1
ATOM 2553 C C . TYR A 1 346 ? 113.963 5.770 -4.030 1.00 45.02 368 TYR A C 1
ATOM 2554 O O . TYR A 1 346 ? 115.120 5.696 -4.475 1.00 46.38 368 TYR A O 1
ATOM 2563 N N . PRO A 1 347 ? 113.433 6.913 -3.590 1.00 45.13 369 PRO A N 1
ATOM 2564 C CA . PRO A 1 347 ? 112.074 7.117 -3.125 1.00 44.78 369 PRO A CA 1
ATOM 2565 C C . PRO A 1 347 ? 111.164 7.242 -4.343 1.00 43.06 369 PRO A C 1
ATOM 2566 O O . PRO A 1 347 ? 111.654 7.577 -5.411 1.00 45.33 369 PRO A O 1
ATOM 2570 N N . PHE A 1 348 ? 109.860 7.022 -4.180 1.00 47.53 370 PHE A N 1
ATOM 2571 C CA . PHE A 1 348 ? 108.853 7.100 -5.306 1.00 43.68 370 PHE A CA 1
ATOM 2572 C C . PHE A 1 348 ? 108.848 8.465 -5.939 1.00 46.15 370 PHE A C 1
ATOM 2573 O O . PHE A 1 348 ? 108.731 8.595 -7.141 1.00 51.15 370 PHE A O 1
ATOM 2581 N N . ARG A 1 349 ? 108.968 9.507 -5.138 1.00 47.48 371 ARG A N 1
ATOM 2582 C CA . ARG A 1 349 ? 109.027 10.852 -5.757 1.00 47.74 371 ARG A CA 1
ATOM 2583 C C . ARG A 1 349 ? 110.117 11.117 -6.758 1.00 44.96 371 ARG A C 1
ATOM 2584 O O . ARG A 1 349 ? 109.996 12.104 -7.481 1.00 48.47 371 ARG A O 1
ATOM 2592 N N . ASN A 1 350 ? 111.185 10.312 -6.782 1.00 46.10 372 ASN A N 1
ATOM 2593 C CA . ASN A 1 350 ? 112.222 10.444 -7.807 1.00 46.88 372 ASN A CA 1
ATOM 2594 C C . ASN A 1 350 ? 112.196 9.365 -8.835 1.00 46.40 372 ASN A C 1
ATOM 2595 O O . ASN A 1 350 ? 113.074 9.282 -9.670 1.00 53.28 372 ASN A O 1
ATOM 2600 N N . ASN A 1 351 ? 111.192 8.513 -8.805 1.00 48.35 373 ASN A N 1
ATOM 2601 C CA . ASN A 1 351 ? 111.154 7.366 -9.692 1.00 47.18 373 ASN A CA 1
ATOM 2602 C C . ASN A 1 351 ? 109.784 7.190 -10.305 1.00 46.33 373 ASN A C 1
ATOM 2603 O O . ASN A 1 351 ? 109.350 6.061 -10.592 1.00 45.66 373 ASN A O 1
ATOM 2608 N N . LEU A 1 352 ? 109.082 8.295 -10.489 1.00 45.49 374 LEU A N 1
ATOM 2609 C CA . LEU A 1 352 ? 107.755 8.239 -11.101 1.00 47.76 374 LEU A CA 1
ATOM 2610 C C . LEU A 1 352 ? 107.854 7.777 -12.555 1.00 49.93 374 LEU A C 1
ATOM 2611 O O . LEU A 1 352 ? 106.900 7.264 -13.093 1.00 50.91 374 LEU A O 1
ATOM 2616 N N . GLY A 1 353 ? 109.033 7.874 -13.150 1.00 54.04 375 GLY A N 1
ATOM 2617 C CA . GLY A 1 353 ? 109.272 7.295 -14.465 1.00 57.42 375 GLY A CA 1
ATOM 2618 C C . GLY A 1 353 ? 109.849 5.886 -14.474 1.00 58.57 375 GLY A C 1
ATOM 2619 O O . GLY A 1 353 ? 110.401 5.475 -15.491 1.00 58.26 375 GLY A O 1
ATOM 2620 N N . ASP A 1 354 ? 109.724 5.148 -13.369 1.00 54.88 376 ASP A N 1
ATOM 2621 C CA . ASP A 1 354 ? 110.221 3.764 -13.280 1.00 56.73 376 ASP A CA 1
ATOM 2622 C C . ASP A 1 354 ? 109.197 2.758 -13.827 1.00 54.73 376 ASP A C 1
ATOM 2623 O O . ASP A 1 354 ? 108.747 1.887 -13.116 1.00 56.07 376 ASP A O 1
ATOM 2628 N N . THR A 1 355 ? 108.873 2.871 -15.114 1.00 60.29 377 THR A N 1
ATOM 2629 C CA . THR A 1 355 ? 107.601 2.364 -15.700 1.00 60.81 377 THR A CA 1
ATOM 2630 C C . THR A 1 355 ? 107.311 0.896 -15.499 1.00 60.99 377 THR A C 1
ATOM 2631 O O . THR A 1 355 ? 106.200 0.548 -15.068 1.00 55.93 377 THR A O 1
ATOM 2635 N N . GLU A 1 356 ? 108.283 0.051 -15.823 1.00 63.65 378 GLU A N 1
ATOM 2636 C CA . GLU A 1 356 ? 108.076 -1.383 -15.755 1.00 67.25 378 GLU A CA 1
ATOM 2637 C C . GLU A 1 356 ? 107.694 -1.817 -14.340 1.00 61.82 378 GLU A C 1
ATOM 2638 O O . GLU A 1 356 ? 106.654 -2.441 -14.160 1.00 60.07 378 GLU A O 1
ATOM 2644 N N . HIS A 1 357 ? 108.498 -1.455 -13.342 1.00 61.63 379 HIS A N 1
ATOM 2645 C CA . HIS A 1 357 ? 108.181 -1.782 -11.948 1.00 58.50 379 HIS A CA 1
ATOM 2646 C C . HIS A 1 357 ? 106.845 -1.222 -11.499 1.00 55.89 379 HIS A C 1
ATOM 2647 O O . HIS A 1 357 ? 106.107 -1.900 -10.767 1.00 48.25 379 HIS A O 1
ATOM 2654 N N . ILE A 1 358 ? 106.533 0.016 -11.901 1.00 53.61 380 ILE A N 1
ATOM 2655 C CA . ILE A 1 358 ? 105.244 0.685 -11.490 1.00 51.80 380 ILE A CA 1
ATOM 2656 C C . ILE A 1 358 ? 104.049 -0.136 -12.069 1.00 51.59 380 ILE A C 1
ATOM 2657 O O . ILE A 1 358 ? 103.130 -0.504 -11.348 1.00 56.55 380 ILE A O 1
ATOM 2662 N N . ASN A 1 359 ? 104.158 -0.546 -13.322 1.00 51.43 381 ASN A N 1
ATOM 2663 C CA . ASN A 1 359 ? 103.108 -1.318 -13.971 1.00 51.01 381 ASN A CA 1
ATOM 2664 C C . ASN A 1 359 ? 102.876 -2.659 -13.376 1.00 52.18 381 ASN A C 1
ATOM 2665 O O . ASN A 1 359 ? 101.727 -3.030 -13.196 1.00 55.11 381 ASN A O 1
ATOM 2670 N N . THR A 1 360 ? 103.937 -3.394 -13.059 1.00 52.38 382 THR A N 1
ATOM 2671 C CA . THR A 1 360 ? 103.806 -4.694 -12.352 1.00 50.11 382 THR A CA 1
ATOM 2672 C C . THR A 1 360 ? 103.057 -4.451 -11.029 1.00 50.32 382 THR A C 1
ATOM 2673 O O . THR A 1 360 ? 102.213 -5.248 -10.602 1.00 48.12 382 THR A O 1
ATOM 2677 N N . ALA A 1 361 ? 103.360 -3.314 -10.401 1.00 51.60 383 ALA A N 1
ATOM 2678 C CA . ALA A 1 361 ? 102.800 -2.984 -9.092 1.00 48.72 383 ALA A CA 1
ATOM 2679 C C . ALA A 1 361 ? 101.324 -2.666 -9.259 1.00 47.45 383 ALA A C 1
ATOM 2680 O O . ALA A 1 361 ? 100.486 -3.231 -8.579 1.00 46.24 383 ALA A O 1
ATOM 2682 N N . THR A 1 362 ? 100.979 -1.788 -10.200 1.00 50.60 384 THR A N 1
ATOM 2683 C CA . THR A 1 362 ? 99.539 -1.433 -10.379 1.00 49.69 384 THR A CA 1
ATOM 2684 C C . THR A 1 362 ? 98.716 -2.595 -10.946 1.00 51.05 384 THR A C 1
ATOM 2685 O O . THR A 1 362 ? 97.585 -2.790 -10.534 1.00 52.26 384 THR A O 1
ATOM 2689 N N . GLU A 1 363 ? 99.269 -3.404 -11.842 1.00 54.98 385 GLU A N 1
ATOM 2690 C CA . GLU A 1 363 ? 98.591 -4.660 -12.236 1.00 59.61 385 GLU A CA 1
ATOM 2691 C C . GLU A 1 363 ? 98.427 -5.654 -11.102 1.00 55.49 385 GLU A C 1
ATOM 2692 O O . GLU A 1 363 ? 97.472 -6.408 -11.080 1.00 54.47 385 GLU A O 1
ATOM 2698 N N . ALA A 1 364 ? 99.349 -5.676 -10.155 1.00 51.19 386 ALA A N 1
ATOM 2699 C CA . ALA A 1 364 ? 99.226 -6.623 -9.068 1.00 49.44 386 ALA A CA 1
ATOM 2700 C C . ALA A 1 364 ? 98.129 -6.169 -8.083 1.00 48.99 386 ALA A C 1
ATOM 2701 O O . ALA A 1 364 ? 97.389 -7.021 -7.539 1.00 45.07 386 ALA A O 1
ATOM 2703 N N . CYS A 1 365 ? 98.012 -4.854 -7.847 1.00 46.92 387 CYS A N 1
ATOM 2704 C CA . CYS A 1 365 ? 96.902 -4.344 -7.012 1.00 46.92 387 CYS A CA 1
ATOM 2705 C C . CYS A 1 365 ? 95.570 -4.574 -7.704 1.00 48.45 387 CYS A C 1
ATOM 2706 O O . CYS A 1 365 ? 94.580 -4.893 -7.053 1.00 51.57 387 CYS A O 1
ATOM 2709 N N . ALA A 1 366 ? 95.528 -4.426 -9.018 1.00 49.05 388 ALA A N 1
ATOM 2710 C CA . ALA A 1 366 ? 94.245 -4.588 -9.717 1.00 48.69 388 ALA A CA 1
ATOM 2711 C C . ALA A 1 366 ? 93.792 -6.090 -9.608 1.00 52.67 388 ALA A C 1
ATOM 2712 O O . ALA A 1 366 ? 92.615 -6.394 -9.326 1.00 48.85 388 ALA A O 1
ATOM 2714 N N . ASP A 1 367 ? 94.731 -7.014 -9.802 1.00 50.55 389 ASP A N 1
ATOM 2715 C CA . ASP A 1 367 ? 94.477 -8.457 -9.580 1.00 55.08 389 ASP A CA 1
ATOM 2716 C C . ASP A 1 367 ? 94.155 -8.834 -8.094 1.00 51.37 389 ASP A C 1
ATOM 2717 O O . ASP A 1 367 ? 93.393 -9.722 -7.856 1.00 50.95 389 ASP A O 1
ATOM 2722 N N . LEU A 1 368 ? 94.717 -8.165 -7.098 1.00 52.77 390 LEU A N 1
ATOM 2723 C CA . LEU A 1 368 ? 94.413 -8.492 -5.695 1.00 48.30 390 LEU A CA 1
ATOM 2724 C C . LEU A 1 368 ? 92.974 -8.042 -5.467 1.00 51.79 390 LEU A C 1
ATOM 2725 O O . LEU A 1 368 ? 92.206 -8.724 -4.822 1.00 50.89 390 LEU A O 1
ATOM 2730 N N . THR A 1 369 ? 92.601 -6.916 -6.065 1.00 53.13 391 THR A N 1
ATOM 2731 C CA . THR A 1 369 ? 91.228 -6.434 -5.983 1.00 50.38 391 THR A CA 1
ATOM 2732 C C . THR A 1 369 ? 90.210 -7.401 -6.589 1.00 50.11 391 THR A C 1
ATOM 2733 O O . THR A 1 369 ? 89.189 -7.650 -6.012 1.00 48.51 391 THR A O 1
ATOM 2737 N N . THR A 1 370 ? 90.482 -7.937 -7.759 1.00 53.15 392 THR A N 1
ATOM 2738 C CA . THR A 1 370 ? 89.625 -8.934 -8.348 1.00 50.07 392 THR A CA 1
ATOM 2739 C C . THR A 1 370 ? 89.501 -10.152 -7.451 1.00 51.41 392 THR A C 1
ATOM 2740 O O . THR A 1 370 ? 88.411 -10.674 -7.246 1.00 54.24 392 THR A O 1
ATOM 2744 N N . GLY A 1 371 ? 90.634 -10.615 -6.922 1.00 55.68 393 GLY A N 1
ATOM 2745 C CA . GLY A 1 371 ? 90.679 -11.813 -6.063 1.00 52.12 393 GLY A CA 1
ATOM 2746 C C . GLY A 1 371 ? 89.849 -11.651 -4.800 1.00 54.46 393 GLY A C 1
ATOM 2747 O O . GLY A 1 371 ? 89.053 -12.528 -4.438 1.00 52.78 393 GLY A O 1
ATOM 2748 N N . LEU A 1 372 ? 90.037 -10.519 -4.116 1.00 51.37 394 LEU A N 1
ATOM 2749 C CA . LEU A 1 372 ? 89.240 -10.213 -2.943 1.00 50.36 394 LEU A CA 1
ATOM 2750 C C . LEU A 1 372 ? 87.739 -10.131 -3.283 1.00 49.28 394 LEU A C 1
ATOM 2751 O O . LEU A 1 372 ? 86.941 -10.535 -2.489 1.00 49.16 394 LEU A O 1
ATOM 2756 N N . GLY A 1 373 ? 87.365 -9.633 -4.457 1.00 49.34 395 GLY A N 1
ATOM 2757 C CA . GLY A 1 373 ? 85.959 -9.694 -4.932 1.00 50.56 395 GLY A CA 1
ATOM 2758 C C . GLY A 1 373 ? 85.379 -11.107 -4.996 1.00 54.29 395 GLY A C 1
ATOM 2759 O O . GLY A 1 373 ? 84.188 -11.342 -4.658 1.00 51.10 395 GLY A O 1
ATOM 2760 N N . VAL A 1 374 ? 86.219 -12.049 -5.429 1.00 55.56 396 VAL A N 1
ATOM 2761 C CA . VAL A 1 374 ? 85.781 -13.431 -5.614 1.00 56.00 396 VAL A CA 1
ATOM 2762 C C . VAL A 1 374 ? 85.620 -14.046 -4.236 1.00 57.23 396 VAL A C 1
ATOM 2763 O O . VAL A 1 374 ? 84.575 -14.648 -3.945 1.00 60.38 396 VAL A O 1
ATOM 2767 N N . VAL A 1 375 ? 86.599 -13.822 -3.360 1.00 56.38 397 VAL A N 1
ATOM 2768 C CA . VAL A 1 375 ? 86.467 -14.271 -1.981 1.00 54.40 397 VAL A CA 1
ATOM 2769 C C . VAL A 1 375 ? 85.176 -13.713 -1.362 1.00 56.40 397 VAL A C 1
ATOM 2770 O O . VAL A 1 375 ? 84.473 -14.427 -0.706 1.00 60.70 397 VAL A O 1
ATOM 2774 N N . LYS A 1 376 ? 84.846 -12.452 -1.601 1.00 56.39 398 LYS A N 1
ATOM 2775 C CA . LYS A 1 376 ? 83.666 -11.837 -0.973 1.00 59.12 398 LYS A CA 1
ATOM 2776 C C . LYS A 1 376 ? 82.383 -12.484 -1.470 1.00 59.77 398 LYS A C 1
ATOM 2777 O O . LYS A 1 376 ? 81.384 -12.556 -0.744 1.00 59.45 398 LYS A O 1
ATOM 2783 N N . SER A 1 377 ? 82.429 -12.911 -2.724 1.00 60.80 399 SER A N 1
ATOM 2784 C CA . SER A 1 377 ? 81.281 -13.511 -3.387 1.00 61.70 399 SER A CA 1
ATOM 2785 C C . SER A 1 377 ? 80.898 -14.844 -2.744 1.00 65.03 399 SER A C 1
ATOM 2786 O O . SER A 1 377 ? 79.716 -15.201 -2.752 1.00 74.13 399 SER A O 1
ATOM 2789 N N . LYS A 1 378 ? 81.853 -15.528 -2.107 1.00 70.52 400 LYS A N 1
ATOM 2790 C CA . LYS A 1 378 ? 81.524 -16.750 -1.342 1.00 69.01 400 LYS A CA 1
ATOM 2791 C C . LYS A 1 378 ? 80.807 -16.489 -0.005 1.00 72.77 400 LYS A C 1
ATOM 2792 O O . LYS A 1 378 ? 80.761 -17.379 0.818 1.00 79.59 400 LYS A O 1
ATOM 2798 N N . PHE A 1 379 ? 80.232 -15.303 0.204 1.00 73.08 401 PHE A N 1
ATOM 2799 C CA . PHE A 1 379 ? 79.523 -14.942 1.453 1.00 73.74 401 PHE A CA 1
ATOM 2800 C C . PHE A 1 379 ? 78.390 -13.926 1.169 1.00 78.10 401 PHE A C 1
ATOM 2801 O O . PHE A 1 379 ? 78.069 -13.111 2.025 1.00 77.65 401 PHE A O 1
ATOM 2809 N N . THR A 1 380 ? 77.789 -13.957 -0.022 1.00 87.63 402 THR A N 1
ATOM 2810 C CA . THR A 1 380 ? 76.684 -13.046 -0.361 1.00 90.43 402 THR A CA 1
ATOM 2811 C C . THR A 1 380 ? 75.769 -13.651 -1.449 1.00 90.01 402 THR A C 1
ATOM 2812 O O . THR A 1 380 ? 74.879 -12.967 -1.972 1.00 90.19 402 THR A O 1
#

Organism: Parabacteroides distasonis (strain ATCC 8503 / DSM 20701 / CIP 104284 / JCM 5825 / NCTC 11152) (NCBI:txid435591)